Protein AF-A0A1F8SJZ2-F1 (afdb_monomer)

Mean predicted aligned error: 8.21 Å

Nearest PDB structures (foldseek):
  3d6x-assembly1_B  TM=2.482E-01  e=8.859E+00  Campylobacter jejuni subsp. jejuni 81-176

Sequence (205 aa):
MDHKYFALKKLGLFLVIILGIVLLTPHTAQANVRFDNNGQVPYYARIAQGEFYTDSDWVAIVFYRLPECIPADFNLLDFFDFANVWNCAPTTSGFEIWKNGPGIDTAPLQQELFGMGVVPVWFADTQELMTVIEDGVLTIDELGSLPSLKIGTASFYHETLHPWGGSVRNHLVFNAHGSLTDGTVFNIHAEHTETNFNVNINLNP

pLDDT: mean 89.73, std 14.41, range [47.06, 98.75]

Secondary structure (DSSP, 8-state):
--HHHHHHHHHHHHHHHHHHHHHTS-----PPEEE--TT--SBSBS-BTTB--B-SSEEEEEBSB-GGGS-TT--GGG-B-TTTGGGSPBSEEEEEEESS-BTTBSS-SEEEEEE-S-EEEEEEEHHHHHHHTTTS---HHHHHT-TT-EEEEEEEEEEEEE-TTTSSS-EEEEEEEEEETTS-EEEEEEEEETTEEEEEEEEE-

Structure (mmCIF, N/CA/C/O backbone):
data_AF-A0A1F8SJZ2-F1
#
_entry.id   AF-A0A1F8SJZ2-F1
#
loop_
_atom_site.group_PDB
_atom_site.id
_atom_site.type_symbol
_atom_site.label_atom_id
_atom_site.label_alt_id
_atom_site.label_comp_id
_atom_site.label_asym_id
_atom_site.label_entity_id
_atom_site.label_seq_id
_atom_site.pdbx_PDB_ins_code
_atom_site.Cartn_x
_atom_site.Cartn_y
_atom_site.Cartn_z
_atom_site.occupancy
_atom_site.B_iso_or_equiv
_atom_site.auth_seq_id
_atom_site.auth_comp_id
_atom_site.auth_asym_id
_atom_site.auth_atom_id
_atom_site.pdbx_PDB_model_num
ATOM 1 N N . MET A 1 1 ? 56.775 27.816 -54.931 1.00 52.97 1 MET A N 1
ATOM 2 C CA . MET A 1 1 ? 56.293 28.084 -53.556 1.00 52.97 1 MET A CA 1
ATOM 3 C C . MET A 1 1 ? 55.012 27.283 -53.277 1.00 52.97 1 MET A C 1
ATOM 5 O O . MET A 1 1 ? 54.179 27.718 -52.497 1.00 52.97 1 MET A O 1
ATOM 9 N N . ASP A 1 2 ? 54.867 26.074 -53.849 1.00 56.62 2 ASP A N 1
ATOM 10 C CA . ASP A 1 2 ? 53.523 25.543 -54.165 1.00 56.62 2 ASP A CA 1
ATOM 11 C C . ASP A 1 2 ? 53.189 24.176 -53.549 1.00 56.62 2 ASP A C 1
ATOM 13 O O . ASP A 1 2 ? 52.022 23.809 -53.449 1.00 56.62 2 ASP A O 1
ATOM 17 N N . HIS A 1 3 ? 54.175 23.429 -53.042 1.00 51.75 3 HIS A N 1
ATOM 18 C CA . HIS A 1 3 ? 53.911 22.101 -52.470 1.00 51.75 3 HIS A CA 1
ATOM 19 C C . HIS A 1 3 ? 53.337 22.129 -51.043 1.00 51.75 3 HIS A C 1
ATOM 21 O O . HIS A 1 3 ? 52.549 21.254 -50.685 1.00 51.75 3 HIS A O 1
ATOM 27 N N . LYS A 1 4 ? 53.658 23.147 -50.231 1.00 47.06 4 LYS A N 1
ATOM 28 C CA . LYS A 1 4 ? 53.158 23.252 -48.843 1.00 47.06 4 LYS A CA 1
ATOM 29 C C . LYS A 1 4 ? 51.676 23.650 -48.776 1.00 47.06 4 LYS A C 1
ATOM 31 O O . LYS A 1 4 ? 50.947 23.155 -47.923 1.00 47.06 4 LYS A O 1
ATOM 36 N N . TYR A 1 5 ? 51.211 24.475 -49.716 1.00 48.59 5 TYR A N 1
ATOM 37 C CA . TYR A 1 5 ? 49.819 24.943 -49.777 1.00 48.59 5 TYR A CA 1
ATOM 38 C C . TYR A 1 5 ? 48.828 23.835 -50.169 1.00 48.59 5 TYR A C 1
ATOM 40 O O . TYR A 1 5 ? 47.690 23.813 -49.699 1.00 48.59 5 TYR A O 1
ATOM 48 N N . PHE A 1 6 ? 49.265 22.881 -50.997 1.00 50.88 6 PHE A N 1
ATOM 49 C CA . PHE A 1 6 ? 48.431 21.761 -51.435 1.00 50.88 6 PHE A CA 1
ATOM 50 C C . PHE A 1 6 ? 48.220 20.716 -50.325 1.00 50.88 6 PHE A C 1
ATOM 52 O O . PHE A 1 6 ? 47.117 20.191 -50.167 1.00 50.88 6 PHE A O 1
ATOM 59 N N . ALA A 1 7 ? 49.249 20.466 -49.507 1.00 54.16 7 ALA A N 1
ATOM 60 C CA . ALA A 1 7 ? 49.171 19.566 -48.355 1.00 54.16 7 ALA A CA 1
ATOM 61 C C . ALA A 1 7 ? 48.256 20.108 -47.239 1.00 54.16 7 ALA A C 1
ATOM 63 O O . ALA A 1 7 ? 47.434 19.355 -46.719 1.00 54.16 7 ALA A O 1
ATOM 64 N N . LEU A 1 8 ? 48.318 21.413 -46.928 1.00 52.81 8 LEU A N 1
ATOM 65 C CA . LEU A 1 8 ? 47.429 22.029 -45.930 1.00 52.81 8 LEU A CA 1
ATOM 66 C C . LEU A 1 8 ? 45.948 22.002 -46.347 1.00 52.81 8 LEU A C 1
ATOM 68 O O . LEU A 1 8 ? 45.087 21.759 -45.505 1.00 52.81 8 LEU A O 1
ATOM 72 N N . LYS A 1 9 ? 45.635 22.189 -47.639 1.00 52.50 9 LYS A N 1
ATOM 73 C CA . LYS A 1 9 ? 44.252 22.088 -48.142 1.00 52.50 9 LYS A CA 1
ATOM 74 C C . LYS A 1 9 ? 43.691 20.668 -48.049 1.00 52.50 9 LYS A C 1
ATOM 76 O O . LYS A 1 9 ? 42.531 20.503 -47.684 1.00 52.50 9 LYS A O 1
ATOM 81 N N . LYS A 1 10 ? 44.505 19.646 -48.341 1.00 52.16 10 LYS A N 1
ATOM 82 C CA . LYS A 1 10 ? 44.094 18.239 -48.200 1.00 52.16 10 LYS A CA 1
ATOM 83 C C . LYS A 1 10 ? 43.904 17.839 -46.738 1.00 52.16 10 LYS A C 1
ATOM 85 O O . LYS A 1 10 ? 42.934 17.154 -46.443 1.00 52.16 10 LYS A O 1
ATOM 90 N N . LEU A 1 11 ? 44.766 18.312 -45.835 1.00 55.81 11 LEU A N 1
ATOM 91 C CA . LEU A 1 11 ? 44.637 18.071 -44.395 1.00 55.81 11 LEU A CA 1
ATOM 92 C C . LEU A 1 11 ? 43.381 18.745 -43.815 1.00 55.81 11 LEU A C 1
ATOM 94 O O . LEU A 1 11 ? 42.651 18.117 -43.056 1.00 55.81 11 LEU A O 1
ATOM 98 N N . GLY A 1 12 ? 43.092 19.987 -44.223 1.00 58.66 12 GLY A N 1
ATOM 99 C CA . GLY A 1 12 ? 41.890 20.716 -43.806 1.00 58.66 12 GLY A CA 1
ATOM 100 C C . GLY A 1 12 ? 40.594 20.073 -44.303 1.00 58.66 12 GLY A C 1
ATOM 101 O O . GLY A 1 12 ? 39.650 19.931 -43.533 1.00 58.66 12 GLY A O 1
ATOM 102 N N . LEU A 1 13 ? 40.561 19.608 -45.557 1.00 59.66 13 LEU A N 1
ATOM 103 C CA . LEU A 1 13 ? 39.402 18.894 -46.102 1.00 59.66 13 LEU A CA 1
ATOM 104 C C . LEU A 1 13 ? 39.181 17.546 -45.394 1.00 59.66 13 LEU A C 1
ATOM 106 O O . LEU A 1 13 ? 38.046 17.191 -45.095 1.00 59.66 13 LEU A O 1
ATOM 110 N N . PHE A 1 14 ? 40.258 16.822 -45.072 1.00 59.97 14 PHE A N 1
ATOM 111 C CA . PHE A 1 14 ? 40.180 15.553 -44.343 1.00 59.97 14 PHE A CA 1
ATOM 112 C C . PHE A 1 14 ? 39.683 15.748 -42.901 1.00 59.97 14 PHE A C 1
ATOM 114 O O . PHE A 1 14 ? 38.850 14.980 -42.428 1.00 59.97 14 PHE A O 1
ATOM 121 N N . LEU A 1 15 ? 40.122 16.818 -42.229 1.00 59.47 15 LEU A N 1
ATOM 122 C CA . LEU A 1 15 ? 39.645 17.200 -40.896 1.00 59.47 15 LEU A CA 1
ATOM 123 C C . LEU A 1 15 ? 38.160 17.582 -40.891 1.00 59.47 15 LEU A C 1
ATOM 125 O O . LEU A 1 15 ? 37.439 17.156 -39.997 1.00 59.47 15 LEU A O 1
ATOM 129 N N . VAL A 1 16 ? 37.684 18.321 -41.898 1.00 63.91 16 VAL A N 1
ATOM 130 C CA . VAL A 1 16 ? 36.258 18.675 -42.031 1.00 63.91 16 VAL A CA 1
ATOM 131 C C . VAL A 1 16 ? 35.395 17.440 -42.304 1.00 63.91 16 VAL A C 1
ATOM 133 O O . VAL A 1 16 ? 34.306 17.328 -41.747 1.00 63.91 16 VAL A O 1
ATOM 136 N N . ILE A 1 17 ? 35.884 16.481 -43.098 1.00 60.44 17 ILE A N 1
ATOM 137 C CA . ILE A 1 17 ? 35.174 15.219 -43.361 1.00 60.44 17 ILE A CA 1
ATOM 138 C C . ILE A 1 17 ? 35.097 14.357 -42.092 1.00 60.44 17 ILE A C 1
ATOM 140 O O . ILE A 1 17 ? 34.025 13.851 -41.773 1.00 60.44 17 ILE A O 1
ATOM 144 N N . ILE A 1 18 ? 36.187 14.229 -41.325 1.00 60.12 18 ILE A N 1
ATOM 145 C CA . ILE A 1 18 ? 36.178 13.483 -40.053 1.00 60.12 18 ILE A CA 1
ATOM 146 C C . ILE A 1 18 ? 35.265 14.162 -39.024 1.00 60.12 18 ILE A C 1
ATOM 148 O O . ILE A 1 18 ? 34.475 13.480 -38.374 1.00 60.12 18 ILE A O 1
ATOM 152 N N . LEU A 1 19 ? 35.311 15.493 -38.908 1.00 58.31 19 LEU A N 1
ATOM 153 C CA . LEU A 1 19 ? 34.430 16.237 -38.005 1.00 58.31 19 LEU A CA 1
ATOM 154 C C . LEU A 1 19 ? 32.951 16.077 -38.403 1.00 58.31 19 LEU A C 1
ATOM 156 O O . LEU A 1 19 ? 32.096 15.916 -37.537 1.00 58.31 19 LEU A O 1
ATOM 160 N N . GLY A 1 20 ? 32.661 16.041 -39.709 1.00 58.72 20 GLY A N 1
ATOM 161 C CA . GLY A 1 20 ? 31.328 15.756 -40.240 1.00 58.72 20 GLY A CA 1
ATOM 162 C C . GLY A 1 20 ? 30.836 14.341 -39.919 1.00 58.72 20 GLY A C 1
ATOM 163 O O . GLY A 1 20 ? 29.677 14.174 -39.560 1.00 58.72 20 GLY A O 1
ATOM 164 N N . ILE A 1 21 ? 31.708 13.328 -39.975 1.00 57.69 21 ILE A N 1
ATOM 165 C CA . ILE A 1 21 ? 31.354 11.934 -39.649 1.00 57.69 21 ILE A CA 1
ATOM 166 C C . ILE A 1 21 ? 31.097 11.755 -38.144 1.00 57.69 21 ILE A C 1
ATOM 168 O O . ILE A 1 21 ? 30.168 11.045 -37.770 1.00 57.69 21 ILE A O 1
ATOM 172 N N . VAL A 1 22 ? 31.856 12.431 -37.273 1.00 57.44 22 VAL A N 1
ATOM 173 C CA . VAL A 1 22 ? 31.641 12.372 -35.813 1.00 57.44 22 VAL A CA 1
ATOM 174 C C . VAL A 1 22 ? 30.316 13.041 -35.415 1.00 57.44 22 VAL A C 1
ATOM 176 O O . VAL A 1 22 ? 29.591 12.508 -34.575 1.00 57.44 22 VAL A O 1
ATOM 179 N N . LEU A 1 23 ? 29.941 14.143 -36.075 1.00 56.66 23 LEU A N 1
ATOM 180 C CA . LEU A 1 23 ? 28.676 14.858 -35.841 1.00 56.66 23 LEU A CA 1
ATOM 181 C C . LEU A 1 23 ? 27.436 14.172 -36.446 1.00 56.66 23 LEU A C 1
ATOM 183 O O . LEU A 1 23 ? 26.317 14.526 -36.085 1.00 56.66 23 LEU A O 1
ATOM 187 N N . LEU A 1 24 ? 27.616 13.203 -37.349 1.00 55.47 24 LEU A N 1
ATOM 188 C CA . LEU A 1 24 ? 26.533 12.435 -37.979 1.00 55.47 24 LEU A CA 1
ATOM 189 C C . LEU A 1 24 ? 26.290 11.075 -37.317 1.00 55.47 24 LEU A C 1
ATOM 191 O O . LEU A 1 24 ? 25.443 10.315 -37.788 1.00 55.47 24 LEU A O 1
ATOM 195 N N . THR A 1 25 ? 27.004 10.749 -36.236 1.00 59.31 25 THR A N 1
ATOM 196 C CA . THR A 1 25 ? 26.649 9.574 -35.438 1.00 59.31 25 THR A CA 1
ATOM 197 C C . THR A 1 25 ? 25.281 9.833 -34.805 1.00 59.31 25 THR A C 1
ATOM 199 O O . THR A 1 25 ? 25.149 10.789 -34.033 1.00 59.31 25 THR A O 1
ATOM 202 N N . PRO A 1 26 ? 24.236 9.046 -35.134 1.00 59.34 26 PRO A N 1
ATOM 203 C CA . PRO A 1 26 ? 22.959 9.188 -34.465 1.00 59.34 26 PRO A CA 1
ATOM 204 C C . PRO A 1 26 ? 23.219 8.933 -32.987 1.00 59.34 26 PRO A C 1
ATOM 206 O O . PRO A 1 26 ? 23.517 7.813 -32.575 1.00 59.34 26 PRO A O 1
ATOM 209 N N . HIS A 1 27 ? 23.154 9.994 -32.188 1.00 56.88 27 HIS A N 1
ATOM 210 C CA . HIS A 1 27 ? 23.006 9.843 -30.759 1.00 56.88 27 HIS A CA 1
ATOM 211 C C . HIS A 1 27 ? 21.618 9.243 -30.594 1.00 56.88 27 HIS A C 1
ATOM 213 O O . HIS A 1 27 ? 20.615 9.954 -30.633 1.00 56.88 27 HIS A O 1
ATOM 219 N N . THR A 1 28 ? 21.539 7.918 -30.499 1.00 57.47 28 THR A N 1
ATOM 220 C CA . THR A 1 28 ? 20.356 7.282 -29.942 1.00 57.47 28 THR A CA 1
ATOM 221 C C . THR A 1 28 ? 20.279 7.792 -28.516 1.00 57.47 28 THR A C 1
ATOM 223 O O . THR A 1 28 ? 20.971 7.285 -27.634 1.00 57.47 28 THR A O 1
ATOM 226 N N . ALA A 1 29 ? 19.502 8.852 -28.299 1.00 56.22 29 ALA A N 1
ATOM 227 C CA . ALA A 1 29 ? 19.011 9.152 -26.973 1.00 56.22 29 ALA A CA 1
ATOM 228 C C . ALA A 1 29 ? 18.331 7.861 -26.513 1.00 56.22 29 ALA A C 1
ATOM 230 O O . ALA A 1 29 ? 17.323 7.459 -27.097 1.00 56.22 29 ALA A O 1
ATOM 231 N N . GLN A 1 30 ? 18.938 7.147 -25.561 1.00 61.69 30 GLN A N 1
ATOM 232 C CA . GLN A 1 30 ? 18.244 6.054 -24.900 1.00 61.69 30 GLN A CA 1
ATOM 233 C C . GLN A 1 30 ? 17.098 6.706 -24.134 1.00 61.69 30 GLN A C 1
ATOM 235 O O . GLN A 1 30 ? 17.299 7.295 -23.075 1.00 61.69 30 GLN A O 1
ATOM 240 N N . ALA A 1 31 ? 15.915 6.704 -24.739 1.00 78.50 31 ALA A N 1
ATOM 241 C CA . ALA A 1 31 ? 14.698 7.039 -24.036 1.00 78.50 31 ALA A CA 1
ATOM 242 C C . ALA A 1 31 ? 14.381 5.872 -23.100 1.00 78.50 31 ALA A C 1
ATOM 244 O O . ALA A 1 31 ? 14.457 4.714 -23.513 1.00 78.50 31 ALA A O 1
ATOM 245 N N . ASN A 1 32 ? 14.041 6.184 -21.852 1.00 91.62 32 ASN A N 1
ATOM 246 C CA . ASN A 1 32 ? 13.538 5.185 -20.919 1.00 91.62 32 ASN A CA 1
ATOM 247 C C . ASN A 1 32 ? 12.302 4.491 -21.513 1.00 91.62 32 ASN A C 1
ATOM 249 O O . ASN A 1 32 ? 11.505 5.105 -22.229 1.00 91.62 32 ASN A O 1
ATOM 253 N N . VAL A 1 33 ? 12.139 3.213 -21.195 1.00 93.75 33 VAL A N 1
ATOM 254 C CA . VAL A 1 33 ? 11.030 2.387 -21.667 1.00 93.75 33 VAL A CA 1
ATOM 255 C C . VAL A 1 33 ? 9.863 2.530 -20.701 1.00 93.75 33 VAL A C 1
ATOM 257 O O . VAL A 1 33 ? 9.990 2.206 -19.526 1.00 93.75 33 VAL A O 1
ATOM 260 N N . ARG A 1 34 ? 8.709 2.983 -21.190 1.00 95.56 34 ARG A N 1
ATOM 261 C CA . ARG A 1 34 ? 7.458 2.911 -20.429 1.00 95.56 34 ARG A CA 1
ATOM 262 C C . ARG A 1 34 ? 6.814 1.541 -20.627 1.00 95.56 34 ARG A C 1
ATOM 264 O O . ARG A 1 34 ? 6.681 1.091 -21.763 1.00 95.56 34 ARG A O 1
ATOM 271 N N . PHE A 1 35 ? 6.392 0.918 -19.536 1.00 95.31 35 PHE A N 1
ATOM 272 C CA . PHE A 1 35 ? 5.675 -0.350 -19.528 1.00 95.31 35 PHE A CA 1
ATOM 273 C C . PHE A 1 35 ? 4.356 -0.190 -18.767 1.00 95.31 35 PHE A C 1
ATOM 275 O O . PHE A 1 35 ? 4.349 0.011 -17.555 1.00 95.31 35 PHE A O 1
ATOM 282 N N . ASP A 1 36 ? 3.232 -0.240 -19.478 1.00 95.44 36 ASP A N 1
ATOM 283 C CA . ASP A 1 36 ? 1.903 -0.161 -18.870 1.00 95.44 36 ASP A CA 1
ATOM 284 C C . ASP A 1 36 ? 1.507 -1.544 -18.323 1.00 95.44 36 ASP A C 1
ATOM 286 O O . ASP A 1 36 ? 0.961 -2.388 -19.036 1.00 95.44 36 ASP A O 1
ATOM 290 N N . ASN A 1 37 ? 1.820 -1.788 -17.047 1.00 90.00 37 ASN A N 1
ATOM 291 C CA . ASN A 1 37 ? 1.516 -3.041 -16.349 1.00 90.00 37 ASN A CA 1
ATOM 292 C C . ASN A 1 37 ? 0.062 -3.110 -15.834 1.00 90.00 37 ASN A C 1
ATOM 294 O O . ASN A 1 37 ? -0.340 -4.137 -15.295 1.00 90.00 37 ASN A O 1
ATOM 298 N N . ASN A 1 38 ? -0.734 -2.042 -15.989 1.00 92.75 38 ASN A N 1
ATOM 299 C CA . ASN A 1 38 ? -2.112 -1.933 -15.488 1.00 92.75 38 ASN A CA 1
ATOM 300 C C . ASN A 1 38 ? -2.238 -2.241 -13.983 1.00 92.75 38 ASN A C 1
ATOM 302 O O . ASN A 1 38 ? -3.204 -2.872 -13.560 1.00 92.75 38 ASN A O 1
ATOM 306 N N . GLY A 1 39 ? -1.252 -1.830 -13.180 1.00 90.44 39 GLY A N 1
ATOM 307 C CA . GLY A 1 39 ? -1.246 -2.052 -11.729 1.00 90.44 39 GLY A CA 1
ATOM 308 C C . GLY A 1 39 ? -0.932 -3.492 -11.317 1.00 90.44 39 GLY A C 1
ATOM 309 O O . GLY A 1 39 ? -1.131 -3.868 -10.164 1.00 90.44 39 GLY A O 1
ATOM 310 N N . GLN A 1 40 ? -0.444 -4.321 -12.244 1.00 93.94 40 GLN A N 1
ATOM 311 C CA . GLN A 1 40 ? -0.002 -5.674 -11.931 1.00 93.94 40 GLN A CA 1
ATOM 312 C C . GLN A 1 40 ? 1.329 -5.639 -11.188 1.00 93.94 40 GLN A C 1
ATOM 314 O O . GLN A 1 40 ? 2.392 -5.536 -11.796 1.00 93.94 40 GLN A O 1
ATOM 319 N N . VAL A 1 41 ? 1.243 -5.757 -9.866 1.00 95.06 41 VAL A N 1
ATOM 320 C CA . VAL A 1 41 ? 2.392 -5.796 -8.964 1.00 95.06 41 VAL A CA 1
ATOM 321 C C . VAL A 1 41 ? 2.513 -7.157 -8.272 1.00 95.06 41 VAL A C 1
ATOM 323 O O . VAL A 1 41 ? 1.497 -7.818 -8.030 1.00 95.06 41 VAL A O 1
ATOM 326 N N . PRO A 1 42 ? 3.743 -7.595 -7.949 1.00 95.50 42 PRO A N 1
ATOM 327 C CA . PRO A 1 42 ? 3.998 -8.909 -7.369 1.00 95.50 42 PRO A CA 1
ATOM 328 C C . PRO A 1 42 ? 3.729 -8.986 -5.851 1.00 95.50 42 PRO A C 1
ATOM 330 O O . PRO A 1 42 ? 4.379 -9.764 -5.167 1.00 95.50 42 PRO A O 1
ATOM 333 N N . TYR A 1 43 ? 2.843 -8.158 -5.297 1.00 96.50 43 TYR A N 1
ATOM 334 C CA . TYR A 1 43 ? 2.601 -8.044 -3.853 1.00 96.50 43 TYR A CA 1
ATOM 335 C C . TYR A 1 43 ? 1.146 -7.658 -3.562 1.00 96.50 43 TYR A C 1
ATOM 337 O O . TYR A 1 43 ? 0.466 -7.069 -4.405 1.00 96.50 43 TYR A O 1
ATOM 345 N N . TYR A 1 44 ? 0.649 -8.009 -2.372 1.00 98.06 44 TYR A N 1
ATOM 346 C CA . TYR A 1 44 ? -0.761 -7.814 -2.004 1.00 98.06 44 TYR A CA 1
ATOM 347 C C . TYR A 1 44 ? -1.032 -6.477 -1.310 1.00 98.06 44 TYR A C 1
ATOM 349 O O . TYR A 1 44 ? -2.073 -5.864 -1.552 1.00 98.06 44 TYR A O 1
ATOM 357 N N . ALA A 1 45 ? -0.106 -6.013 -0.468 1.00 98.31 45 ALA A N 1
ATOM 358 C CA . ALA A 1 45 ? -0.282 -4.828 0.363 1.00 98.31 45 ALA A CA 1
ATOM 359 C C . ALA A 1 45 ? 1.038 -4.071 0.578 1.00 98.31 45 ALA A C 1
ATOM 361 O O . ALA A 1 45 ? 2.121 -4.626 0.402 1.00 98.31 45 ALA A O 1
ATOM 362 N N . ARG A 1 46 ? 0.946 -2.793 0.954 1.00 97.50 46 ARG A N 1
ATOM 363 C CA . ARG A 1 46 ? 2.081 -1.920 1.277 1.00 97.50 46 ARG A CA 1
ATOM 364 C C . ARG A 1 46 ? 2.473 -2.084 2.743 1.00 97.50 46 ARG A C 1
ATOM 366 O O . ARG A 1 46 ? 2.214 -1.217 3.572 1.00 97.50 46 ARG A O 1
ATOM 373 N N . ILE A 1 47 ? 3.065 -3.228 3.041 1.00 97.31 47 ILE A N 1
ATOM 374 C CA . ILE A 1 47 ? 3.662 -3.563 4.331 1.00 97.31 47 ILE A CA 1
ATOM 375 C C . ILE A 1 47 ? 4.759 -4.595 4.068 1.00 97.31 47 ILE A C 1
ATOM 377 O O . ILE A 1 47 ? 4.573 -5.488 3.246 1.00 97.31 47 ILE A O 1
ATOM 381 N N . ALA A 1 48 ? 5.908 -4.443 4.714 1.00 95.75 48 ALA A N 1
ATOM 382 C CA . ALA A 1 48 ? 7.011 -5.392 4.622 1.00 95.75 48 ALA A CA 1
ATOM 383 C C . ALA A 1 48 ? 7.808 -5.380 5.927 1.00 95.75 48 ALA A C 1
ATOM 385 O O . ALA A 1 48 ? 7.672 -4.461 6.742 1.00 95.75 48 ALA A O 1
ATOM 386 N N . GLN A 1 49 ? 8.668 -6.376 6.132 1.00 94.19 49 GLN A N 1
ATOM 387 C CA . GLN A 1 49 ? 9.549 -6.396 7.295 1.00 94.19 49 GLN A CA 1
ATOM 388 C C . GLN A 1 49 ? 10.409 -5.120 7.366 1.00 94.19 49 GLN A C 1
ATOM 390 O O . GLN A 1 49 ? 11.263 -4.878 6.517 1.00 94.19 49 GLN A O 1
ATOM 395 N N . GLY A 1 50 ? 10.192 -4.310 8.406 1.00 90.06 50 GLY A N 1
ATOM 396 C CA . GLY A 1 50 ? 10.915 -3.050 8.614 1.00 90.06 50 GLY A CA 1
ATOM 397 C C . GLY A 1 50 ? 10.403 -1.862 7.790 1.00 90.06 50 GLY A C 1
ATOM 398 O O . GLY A 1 50 ? 10.961 -0.773 7.914 1.00 90.06 50 GLY A O 1
ATOM 399 N N . GLU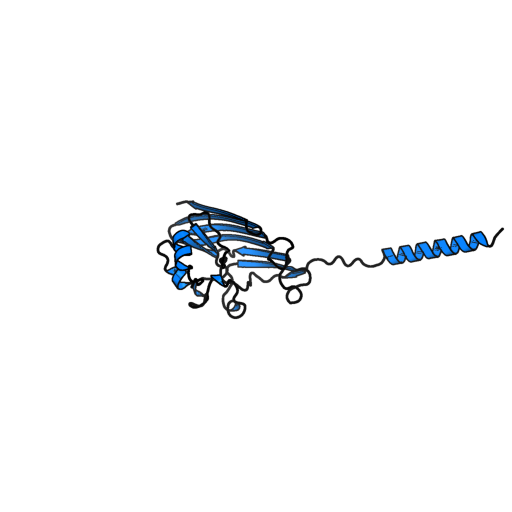 A 1 51 ? 9.338 -2.031 7.002 1.00 92.31 51 GLU A N 1
ATOM 400 C CA . GLU A 1 51 ? 8.689 -0.961 6.238 1.00 92.31 51 GLU A CA 1
ATOM 401 C C . GLU A 1 51 ? 7.228 -0.810 6.677 1.00 92.31 51 GLU A C 1
ATOM 403 O O . GLU A 1 51 ? 6.306 -1.392 6.098 1.00 92.31 51 GLU A O 1
ATOM 408 N N . PHE A 1 52 ? 7.025 -0.002 7.719 1.00 94.94 52 PHE A N 1
ATOM 409 C CA . PHE A 1 52 ? 5.708 0.297 8.278 1.00 94.94 52 PHE A CA 1
ATOM 410 C C . PHE A 1 52 ? 5.393 1.780 8.117 1.00 94.94 52 PHE A C 1
ATOM 412 O O . PHE A 1 52 ? 6.154 2.644 8.554 1.00 94.94 52 PHE A O 1
ATOM 419 N N . TYR A 1 53 ? 4.243 2.081 7.522 1.00 96.50 53 TYR A N 1
ATOM 420 C CA . TYR A 1 53 ? 3.802 3.453 7.304 1.00 96.50 53 TYR A CA 1
ATOM 421 C C . TYR A 1 53 ? 2.947 3.910 8.485 1.00 96.50 53 TYR A C 1
ATOM 423 O O . TYR A 1 53 ? 1.724 3.772 8.463 1.00 96.50 53 TYR A O 1
ATOM 431 N N . THR A 1 54 ? 3.615 4.408 9.528 1.00 96.31 54 THR A N 1
ATOM 432 C CA . THR A 1 54 ? 3.004 4.765 10.818 1.00 96.31 54 THR A CA 1
ATOM 433 C C . THR A 1 54 ? 3.192 6.231 11.194 1.00 96.31 54 THR A C 1
ATOM 435 O O . THR A 1 54 ? 4.269 6.789 10.987 1.00 96.31 54 THR A O 1
ATOM 438 N N . ASP A 1 55 ? 2.163 6.836 11.792 1.00 95.50 55 ASP A N 1
ATOM 439 C CA . ASP A 1 55 ? 2.225 8.153 12.443 1.00 95.50 55 ASP A CA 1
ATOM 440 C C . ASP A 1 55 ? 2.517 8.073 13.958 1.00 95.50 55 ASP A C 1
ATOM 442 O O . ASP A 1 55 ? 2.408 9.071 14.669 1.00 95.50 55 ASP A O 1
ATOM 446 N N . SER A 1 56 ? 2.975 6.910 14.435 1.00 93.44 56 SER A N 1
ATOM 447 C CA . SER A 1 56 ? 3.181 6.470 15.831 1.00 93.44 56 SER A CA 1
ATOM 448 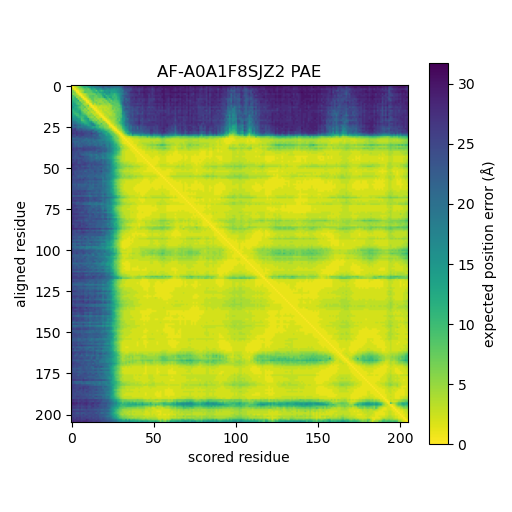C C . SER A 1 56 ? 1.972 5.796 16.473 1.00 93.44 56 SER A C 1
ATOM 450 O O . SER A 1 56 ? 2.168 4.859 17.245 1.00 93.44 56 SER A O 1
ATOM 452 N N . ASP A 1 57 ? 0.753 6.228 16.152 1.00 96.19 57 ASP A N 1
ATOM 453 C CA . ASP A 1 57 ? -0.465 5.650 16.726 1.00 96.19 57 ASP A CA 1
ATOM 454 C C . ASP A 1 57 ? -1.014 4.565 15.797 1.00 96.19 57 ASP A C 1
ATOM 456 O O . ASP A 1 57 ? -1.226 3.427 16.213 1.00 96.19 57 ASP A O 1
ATOM 460 N N . TRP A 1 58 ? -1.134 4.860 14.503 1.00 98.25 58 TRP A N 1
ATOM 461 C CA . TRP A 1 58 ? -1.715 3.964 13.506 1.00 98.25 58 TRP A CA 1
ATOM 462 C C . TRP A 1 58 ? -0.700 3.548 12.449 1.00 98.25 58 TRP A C 1
ATOM 464 O O . TRP A 1 58 ? 0.065 4.367 11.951 1.00 98.25 58 TRP A O 1
ATOM 474 N N . VAL A 1 59 ? -0.752 2.286 12.027 1.00 98.31 59 VAL A N 1
ATOM 475 C CA . VAL A 1 59 ? -0.090 1.797 10.811 1.00 98.31 59 VAL A CA 1
ATOM 476 C C . VAL A 1 59 ? -1.125 1.752 9.694 1.00 98.31 59 VAL A C 1
ATOM 478 O O . VAL A 1 59 ? -2.127 1.048 9.815 1.00 98.31 59 VAL A O 1
ATOM 481 N N . ALA A 1 60 ? -0.885 2.477 8.601 1.00 98.44 60 ALA A N 1
ATOM 482 C CA . ALA A 1 60 ? -1.712 2.411 7.401 1.00 98.44 60 ALA A CA 1
ATOM 483 C C . ALA A 1 60 ? -1.227 1.293 6.467 1.00 98.44 60 ALA A C 1
ATOM 485 O O . ALA A 1 60 ? -0.065 1.266 6.064 1.00 98.44 60 ALA A O 1
ATOM 486 N N . ILE A 1 61 ? -2.139 0.404 6.077 1.00 98.69 61 ILE A N 1
ATOM 487 C CA . ILE A 1 61 ? -1.870 -0.742 5.205 1.00 98.69 61 ILE A CA 1
ATOM 488 C C . ILE A 1 61 ? -2.743 -0.600 3.963 1.00 98.69 61 ILE A C 1
ATOM 490 O O . ILE A 1 61 ? -3.959 -0.796 4.005 1.00 98.69 61 ILE A O 1
ATOM 494 N N . VAL A 1 62 ? -2.121 -0.223 2.847 1.00 98.69 62 VAL A N 1
ATOM 495 C CA . VAL A 1 62 ? -2.803 -0.089 1.554 1.00 98.69 62 VAL A CA 1
ATOM 496 C C . VAL A 1 62 ? -2.771 -1.421 0.824 1.00 98.69 62 VAL A C 1
ATOM 498 O O . VAL A 1 62 ? -1.707 -2.016 0.679 1.00 98.69 62 VAL A O 1
ATOM 501 N N . PHE A 1 63 ? -3.912 -1.866 0.312 1.00 98.62 63 PHE A N 1
ATOM 502 C CA . PHE A 1 63 ? -4.032 -3.132 -0.399 1.00 98.62 63 PHE A CA 1
ATOM 503 C C . PHE A 1 63 ? -4.123 -2.925 -1.913 1.00 98.62 63 PHE A C 1
ATOM 505 O O . PHE A 1 63 ? -5.069 -2.316 -2.418 1.00 98.62 63 PHE A O 1
ATOM 512 N N . TYR A 1 64 ? -3.176 -3.503 -2.651 1.00 98.12 64 TYR A N 1
ATOM 513 C CA . TYR A 1 64 ? -3.164 -3.537 -4.121 1.00 98.12 64 TYR A CA 1
ATOM 514 C C . TYR A 1 64 ? -4.079 -4.616 -4.693 1.00 98.12 64 TYR A C 1
ATOM 516 O O . TYR A 1 64 ? -4.361 -4.622 -5.890 1.00 98.12 64 TYR A O 1
ATOM 524 N N . ARG A 1 65 ? -4.530 -5.542 -3.845 1.00 97.44 65 ARG A N 1
ATOM 525 C CA . ARG A 1 65 ? -5.462 -6.637 -4.135 1.00 97.44 65 ARG A CA 1
ATOM 526 C C . ARG A 1 65 ? -6.438 -6.768 -2.983 1.00 97.44 65 ARG A C 1
ATOM 528 O O . ARG A 1 65 ? -6.088 -6.451 -1.856 1.00 97.44 65 ARG A O 1
ATOM 535 N N . LEU A 1 66 ? -7.652 -7.238 -3.249 1.00 96.88 66 LEU A N 1
ATOM 536 C CA . LEU A 1 66 ? -8.637 -7.404 -2.181 1.00 96.88 66 LEU A CA 1
ATOM 537 C C . LEU A 1 66 ? -8.103 -8.360 -1.090 1.00 96.88 66 LEU A C 1
ATOM 539 O O . LEU A 1 66 ? -7.589 -9.422 -1.449 1.00 96.88 66 LEU A O 1
ATOM 543 N N . PRO A 1 67 ? -8.251 -8.019 0.208 1.00 97.56 67 PRO A N 1
ATOM 544 C CA . PRO A 1 67 ? -7.831 -8.865 1.328 1.00 97.56 67 PRO A CA 1
ATOM 545 C C . PRO A 1 67 ? -8.310 -10.320 1.232 1.00 97.56 67 PRO A C 1
ATOM 547 O O . PRO A 1 67 ? -7.552 -11.242 1.497 1.00 97.56 67 PRO A O 1
ATOM 550 N N . GLU A 1 68 ? -9.540 -10.533 0.762 1.00 96.00 68 GLU A N 1
ATOM 551 C CA . GLU A 1 68 ? -10.158 -11.856 0.572 1.00 96.00 68 GLU A CA 1
ATOM 552 C C . GLU A 1 68 ? -9.482 -12.746 -0.486 1.00 96.00 68 GLU A C 1
ATOM 554 O O . GLU A 1 68 ? -9.784 -13.933 -0.574 1.00 96.00 68 GLU A O 1
ATOM 559 N N . CYS A 1 69 ? -8.588 -12.184 -1.304 1.00 94.56 69 CYS A N 1
ATOM 560 C CA . CYS A 1 69 ? -7.836 -12.924 -2.315 1.00 94.56 69 CYS A CA 1
ATOM 561 C C . CYS A 1 69 ? -6.440 -13.347 -1.829 1.00 94.56 69 CYS A C 1
ATOM 563 O O . CYS A 1 69 ? -5.738 -14.084 -2.521 1.00 94.56 69 CYS A O 1
ATOM 565 N N . ILE A 1 70 ? -6.020 -12.879 -0.652 1.00 96.75 70 ILE A N 1
ATOM 566 C CA . ILE A 1 70 ? -4.711 -13.197 -0.084 1.00 96.75 70 ILE A CA 1
ATOM 567 C C . ILE A 1 70 ? -4.764 -14.621 0.490 1.00 96.75 70 ILE A C 1
ATOM 569 O O . ILE A 1 70 ? -5.688 -14.926 1.248 1.00 96.75 70 ILE A O 1
ATOM 573 N N . PRO A 1 71 ? -3.810 -15.508 0.151 1.00 96.88 71 PRO A N 1
ATOM 574 C CA . PRO A 1 71 ? -3.729 -16.822 0.778 1.00 96.88 71 PRO A CA 1
ATOM 575 C C . PRO A 1 71 ? -3.603 -16.696 2.301 1.00 96.88 71 PRO A C 1
ATOM 577 O O . PRO A 1 71 ? -2.824 -15.883 2.793 1.00 96.88 71 PRO A O 1
ATOM 580 N N . ALA A 1 72 ? -4.354 -17.510 3.044 1.00 96.69 72 ALA A N 1
ATOM 581 C CA . ALA A 1 72 ? -4.412 -17.419 4.506 1.00 96.69 72 ALA A CA 1
ATOM 582 C C . ALA A 1 72 ? -3.048 -17.648 5.184 1.00 96.69 72 ALA A C 1
ATOM 584 O O . ALA A 1 72 ? -2.793 -17.115 6.257 1.00 96.69 72 ALA A O 1
ATOM 585 N N . ASP A 1 73 ? -2.168 -18.424 4.552 1.00 96.56 73 ASP A N 1
ATOM 586 C CA . ASP A 1 73 ? -0.824 -18.752 5.025 1.00 96.56 73 ASP A CA 1
ATOM 587 C C . ASP A 1 73 ? 0.276 -17.841 4.454 1.00 96.56 73 ASP A C 1
ATOM 589 O O . ASP A 1 73 ? 1.451 -18.031 4.768 1.00 96.56 73 ASP A O 1
ATOM 593 N N . PHE A 1 74 ? -0.072 -16.853 3.624 1.00 97.88 74 PHE A N 1
ATOM 594 C CA . PHE A 1 74 ? 0.911 -15.915 3.094 1.00 97.88 74 PHE A CA 1
A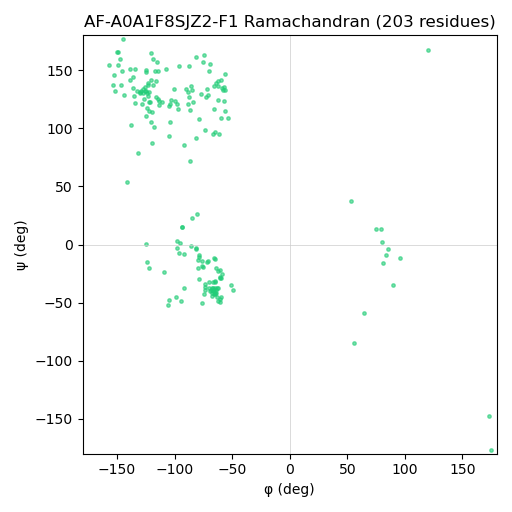TOM 595 C C . PHE A 1 74 ? 1.375 -14.940 4.183 1.00 97.88 74 PHE A C 1
ATOM 597 O O . PHE A 1 74 ? 0.562 -14.252 4.803 1.00 97.88 74 PHE A O 1
ATOM 604 N N . ASN A 1 75 ? 2.692 -14.836 4.369 1.00 98.38 75 ASN A N 1
ATOM 605 C CA . ASN A 1 75 ? 3.288 -13.836 5.244 1.00 98.38 75 ASN A CA 1
ATOM 606 C C . ASN A 1 75 ? 3.333 -12.473 4.538 1.00 98.38 75 ASN A C 1
ATOM 608 O O . ASN A 1 75 ? 4.160 -12.249 3.654 1.00 98.38 75 ASN A O 1
ATOM 612 N N . LEU A 1 76 ? 2.493 -11.529 4.961 1.00 98.38 76 LEU A N 1
ATOM 613 C CA . LEU A 1 76 ? 2.461 -10.171 4.414 1.00 98.38 76 LEU A CA 1
ATOM 614 C C . LEU A 1 76 ? 3.808 -9.444 4.554 1.00 98.38 76 LEU A C 1
ATOM 616 O O . LEU A 1 76 ? 4.101 -8.573 3.738 1.00 98.38 76 LEU A O 1
ATOM 620 N N . LEU A 1 77 ? 4.645 -9.809 5.533 1.00 98.38 77 LEU A N 1
ATOM 621 C CA . LEU A 1 77 ? 5.953 -9.182 5.747 1.00 98.38 77 LEU A CA 1
ATOM 622 C C . LEU A 1 77 ? 7.021 -9.602 4.729 1.00 98.38 77 LEU A C 1
ATOM 624 O O . LEU A 1 77 ? 7.985 -8.854 4.547 1.00 98.38 77 LEU A O 1
ATOM 628 N N . ASP A 1 78 ? 6.829 -10.726 4.028 1.00 97.31 78 ASP A N 1
ATOM 629 C CA . ASP A 1 78 ? 7.711 -11.162 2.932 1.00 97.31 78 ASP A CA 1
ATOM 630 C C . ASP A 1 78 ? 7.549 -10.278 1.685 1.00 97.31 78 ASP A C 1
ATOM 632 O O . ASP A 1 78 ? 8.398 -10.294 0.788 1.00 97.31 78 ASP A O 1
ATOM 636 N N . PHE A 1 79 ? 6.477 -9.477 1.655 1.00 95.88 79 PHE A N 1
ATOM 637 C CA . PHE A 1 79 ? 6.097 -8.512 0.630 1.00 95.88 79 PHE A CA 1
ATOM 638 C C . PHE A 1 79 ? 5.774 -9.144 -0.734 1.00 95.88 79 PHE A C 1
ATOM 640 O O . PHE A 1 79 ? 4.650 -9.012 -1.219 1.00 95.88 79 PHE A O 1
ATOM 647 N N . PHE A 1 80 ? 6.717 -9.860 -1.349 1.00 96.25 80 PHE A N 1
ATOM 648 C CA . PHE A 1 80 ? 6.608 -10.404 -2.701 1.00 96.25 80 PHE A CA 1
ATOM 649 C C . PHE A 1 80 ? 6.011 -11.820 -2.769 1.00 96.25 80 PHE A C 1
ATOM 651 O O . PHE A 1 80 ? 6.491 -12.748 -2.126 1.00 96.25 80 PHE A O 1
ATOM 658 N N . ASP A 1 81 ? 5.066 -12.018 -3.689 1.00 96.50 81 ASP A N 1
ATOM 659 C CA . ASP A 1 81 ? 4.533 -13.313 -4.124 1.00 96.50 81 ASP A CA 1
ATOM 660 C C . ASP A 1 81 ? 4.498 -13.389 -5.658 1.00 96.50 81 ASP A C 1
ATOM 662 O O . ASP A 1 81 ? 3.466 -13.236 -6.311 1.00 96.50 81 ASP A O 1
ATOM 666 N N . PHE A 1 82 ? 5.654 -13.639 -6.270 1.00 92.56 82 PHE A N 1
ATOM 667 C CA . PHE A 1 82 ? 5.773 -13.719 -7.729 1.00 92.56 82 PHE A CA 1
ATOM 668 C C . PHE A 1 82 ? 5.018 -14.894 -8.366 1.00 92.56 82 PHE A C 1
ATOM 670 O O . PHE A 1 82 ? 4.924 -14.941 -9.592 1.00 92.56 82 PHE A O 1
ATOM 677 N N . ALA A 1 83 ? 4.527 -15.861 -7.589 1.00 91.38 83 ALA A N 1
ATOM 678 C CA . ALA A 1 83 ? 3.911 -17.069 -8.126 1.00 91.38 83 ALA A CA 1
ATOM 679 C C . ALA A 1 83 ? 2.380 -16.988 -8.135 1.00 91.38 83 ALA A C 1
ATOM 681 O O . ALA A 1 83 ? 1.767 -17.341 -9.145 1.00 91.38 83 ALA A O 1
ATOM 682 N N . ASN A 1 84 ? 1.758 -16.518 -7.050 1.00 92.38 84 ASN A N 1
ATOM 683 C CA . ASN A 1 84 ? 0.318 -16.718 -6.844 1.00 92.38 84 ASN A CA 1
ATOM 684 C C . ASN A 1 84 ? -0.517 -15.440 -6.986 1.00 92.38 84 ASN A C 1
ATOM 686 O O . ASN A 1 84 ? -1.696 -15.513 -7.343 1.00 92.38 84 ASN A O 1
ATOM 690 N N . VAL A 1 85 ? 0.099 -14.272 -6.799 1.00 93.81 85 VAL A N 1
ATOM 691 C CA . VAL A 1 85 ? -0.576 -12.964 -6.726 1.00 93.81 85 VAL A CA 1
ATOM 692 C C . VAL A 1 85 ? -1.355 -12.594 -7.993 1.00 93.81 85 VAL A C 1
ATOM 694 O O . VAL A 1 85 ? -2.271 -11.780 -7.945 1.00 93.81 85 VAL A O 1
ATOM 697 N N . TRP A 1 86 ? -1.025 -13.191 -9.139 1.00 93.19 86 TRP A N 1
ATOM 698 C CA . TRP A 1 86 ? -1.593 -12.860 -10.452 1.00 93.19 86 TRP A CA 1
ATOM 699 C C . TRP A 1 86 ? -3.045 -13.307 -10.648 1.00 93.19 86 TRP A C 1
ATOM 701 O O . TRP A 1 86 ? -3.708 -12.837 -11.570 1.00 93.19 86 TRP A O 1
ATOM 711 N N . ASN A 1 87 ? -3.549 -14.197 -9.790 1.00 88.81 87 ASN A N 1
ATOM 712 C CA . ASN A 1 87 ? -4.951 -14.626 -9.819 1.00 88.81 87 ASN A CA 1
ATOM 713 C C . ASN A 1 87 ? -5.894 -13.604 -9.161 1.00 88.81 87 ASN A C 1
ATOM 715 O O . ASN A 1 87 ? -7.112 -13.710 -9.296 1.00 88.81 87 ASN A O 1
ATOM 719 N N . CYS A 1 88 ? -5.335 -12.607 -8.476 1.00 90.69 88 CYS A N 1
ATOM 720 C CA . CYS A 1 88 ? -6.072 -11.554 -7.802 1.00 90.69 88 CYS A CA 1
ATOM 721 C C . CYS A 1 88 ? -6.099 -10.289 -8.655 1.00 90.69 88 CYS A C 1
ATOM 723 O O . CYS A 1 88 ? -5.056 -9.739 -9.013 1.00 90.69 88 CYS A O 1
ATOM 725 N N . ALA A 1 89 ? -7.299 -9.794 -8.954 1.00 94.06 89 ALA A N 1
ATOM 726 C CA . ALA A 1 89 ? -7.444 -8.539 -9.676 1.00 94.06 89 ALA A CA 1
ATOM 727 C C . ALA A 1 89 ? -6.844 -7.373 -8.858 1.00 94.06 89 ALA A C 1
ATOM 729 O O . ALA A 1 89 ? -7.064 -7.303 -7.644 1.00 94.06 89 ALA A O 1
ATOM 730 N N . PRO A 1 90 ? -6.083 -6.463 -9.491 1.00 96.69 90 PRO A N 1
ATOM 731 C CA . PRO A 1 90 ? -5.565 -5.291 -8.810 1.00 96.69 90 PRO A CA 1
ATOM 732 C C . PRO A 1 90 ? -6.686 -4.295 -8.489 1.00 96.69 90 PRO A C 1
ATOM 734 O O . PRO A 1 90 ? -7.667 -4.172 -9.222 1.00 96.69 90 PRO A O 1
ATOM 737 N N . THR A 1 91 ? -6.512 -3.556 -7.399 1.00 97.88 91 THR A N 1
ATOM 738 C CA . THR A 1 91 ? -7.352 -2.414 -6.993 1.00 97.88 91 THR A CA 1
ATOM 739 C C . THR A 1 91 ? -6.795 -1.087 -7.525 1.00 97.88 91 THR A C 1
ATOM 741 O O . THR A 1 91 ? -7.441 -0.038 -7.433 1.00 97.88 91 THR A O 1
ATOM 744 N N . THR A 1 92 ? -5.598 -1.134 -8.110 1.00 98.00 92 THR A N 1
ATOM 745 C CA . THR A 1 92 ? -4.890 -0.021 -8.737 1.00 98.00 92 THR A CA 1
ATOM 746 C C . THR A 1 92 ? -4.647 -0.295 -10.223 1.00 98.00 92 THR A C 1
ATOM 748 O O . THR A 1 92 ? -4.659 -1.430 -10.687 1.00 98.00 92 THR A O 1
ATOM 751 N N . SER A 1 93 ? -4.412 0.766 -10.987 1.00 97.81 93 SER A N 1
ATOM 752 C CA . SER A 1 93 ? -3.852 0.720 -12.338 1.00 97.81 93 SER A CA 1
ATOM 753 C C . SER A 1 93 ? -2.554 1.522 -12.359 1.00 97.81 93 SER A C 1
ATOM 755 O O . SER A 1 93 ? -2.292 2.284 -11.433 1.00 97.81 93 SER A O 1
ATOM 757 N N . GLY A 1 94 ? -1.717 1.375 -13.380 1.00 97.00 94 GLY A N 1
ATOM 758 C CA . GLY A 1 94 ? -0.409 2.009 -13.354 1.00 97.00 94 GLY A CA 1
ATOM 759 C C . GLY A 1 94 ? 0.500 1.676 -14.520 1.00 97.00 94 GLY A C 1
ATOM 760 O O . GLY A 1 94 ? 0.122 0.981 -15.468 1.00 97.00 94 GLY A O 1
ATOM 761 N N . PHE A 1 95 ? 1.709 2.216 -14.423 1.00 97.56 95 PHE A N 1
ATOM 762 C CA . PHE A 1 95 ? 2.796 1.976 -15.356 1.00 97.56 95 PHE A CA 1
ATOM 763 C C . PHE A 1 95 ? 4.148 2.062 -14.649 1.00 97.56 95 PHE A C 1
ATOM 765 O O . PHE A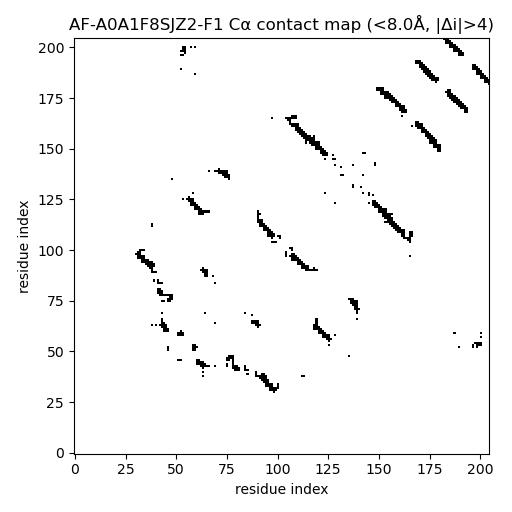 1 95 ? 4.283 2.589 -13.547 1.00 97.56 95 PHE A O 1
ATOM 772 N N . GLU A 1 96 ? 5.171 1.581 -15.336 1.00 97.50 96 GLU A N 1
ATOM 773 C CA . GLU A 1 96 ? 6.554 1.597 -14.888 1.00 97.50 96 GLU A CA 1
ATOM 774 C C . GLU A 1 96 ? 7.437 2.276 -15.935 1.00 97.50 96 GLU A C 1
ATOM 776 O O . GLU A 1 96 ? 7.176 2.215 -17.140 1.00 97.50 96 GLU A O 1
ATOM 781 N N . ILE A 1 97 ? 8.512 2.905 -15.476 1.00 97.12 97 ILE A N 1
ATOM 782 C CA . ILE A 1 97 ? 9.562 3.485 -16.306 1.00 97.12 97 ILE A CA 1
ATOM 783 C C . ILE A 1 97 ? 10.837 2.687 -16.073 1.00 97.12 97 ILE A C 1
ATOM 785 O O . ILE A 1 97 ? 11.355 2.635 -14.965 1.00 97.12 97 ILE A O 1
ATOM 789 N N . TRP A 1 98 ? 11.367 2.098 -17.131 1.00 96.12 98 TRP A N 1
ATOM 790 C CA . TRP A 1 98 ? 12.524 1.216 -17.126 1.00 96.12 98 TRP A CA 1
ATOM 791 C C . TRP A 1 98 ? 13.685 1.835 -17.899 1.00 96.12 98 TRP A C 1
ATOM 793 O O . TRP A 1 98 ? 13.482 2.659 -18.792 1.00 96.12 98 TRP A O 1
ATOM 803 N N . LYS A 1 99 ? 14.913 1.403 -17.607 1.00 94.25 99 LYS A N 1
ATOM 804 C CA . LYS A 1 99 ? 16.075 1.819 -18.397 1.00 94.25 99 LYS A CA 1
ATOM 805 C C . LYS A 1 99 ? 16.116 1.067 -19.726 1.00 94.25 99 LYS A C 1
ATOM 807 O O . LYS A 1 99 ? 16.237 1.685 -20.778 1.00 94.25 99 LYS A O 1
ATOM 812 N N . ASN A 1 100 ? 16.003 -0.256 -19.663 1.00 93.00 100 ASN A N 1
ATOM 813 C CA . ASN A 1 100 ? 16.046 -1.164 -20.808 1.00 93.00 100 ASN A CA 1
ATOM 814 C C . ASN A 1 100 ? 14.777 -2.023 -20.930 1.00 93.00 100 ASN A C 1
ATOM 816 O O . ASN A 1 100 ? 14.494 -2.522 -22.016 1.00 93.00 100 ASN A O 1
ATOM 820 N N . GLY A 1 101 ? 14.010 -2.170 -19.848 1.00 91.75 101 GLY A N 1
ATOM 821 C CA . GLY A 1 101 ? 12.730 -2.882 -19.823 1.00 91.75 101 GLY A CA 1
ATOM 822 C C . GLY A 1 101 ? 12.711 -4.064 -18.847 1.00 91.75 101 GLY A C 1
ATOM 823 O O . GLY A 1 101 ? 13.770 -4.493 -18.368 1.00 91.75 101 GLY A O 1
ATOM 824 N N . PRO A 1 102 ? 11.515 -4.616 -18.568 1.00 90.06 102 PRO A N 1
ATOM 825 C CA . PRO A 1 102 ? 11.372 -5.786 -17.711 1.00 90.06 102 PRO A CA 1
ATOM 826 C C . PRO A 1 102 ? 12.086 -7.003 -18.317 1.00 90.06 102 PRO A C 1
ATOM 828 O O . PRO A 1 102 ? 12.076 -7.212 -19.531 1.00 90.06 102 PRO A O 1
ATOM 831 N N . GLY A 1 103 ? 12.731 -7.805 -17.468 1.00 88.44 103 GLY A N 1
ATOM 832 C CA . GLY A 1 103 ? 13.515 -8.979 -17.876 1.00 88.44 103 GLY A CA 1
ATOM 833 C C . GLY A 1 103 ? 14.950 -8.672 -18.323 1.00 88.44 103 GLY A C 1
ATOM 834 O O . GLY A 1 103 ?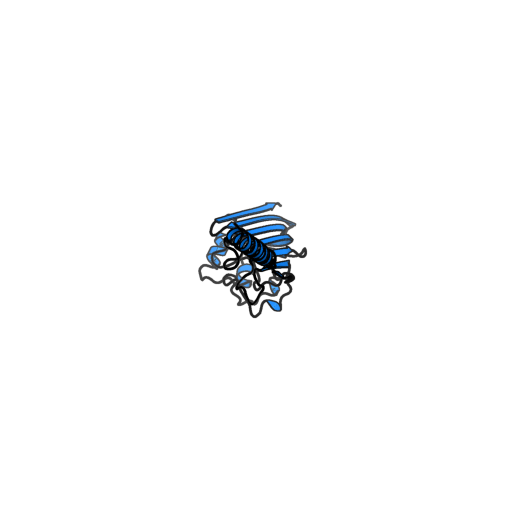 15.739 -9.603 -18.483 1.00 88.44 103 GLY A O 1
ATOM 835 N N . ILE A 1 104 ? 15.304 -7.391 -18.489 1.00 93.19 104 ILE A N 1
ATOM 836 C CA . ILE A 1 104 ? 16.690 -6.931 -18.667 1.00 93.19 104 ILE A CA 1
ATOM 837 C C . ILE A 1 104 ? 17.176 -6.256 -17.387 1.00 93.19 104 ILE A C 1
ATOM 839 O O . ILE A 1 104 ? 18.230 -6.620 -16.866 1.00 93.19 104 ILE A O 1
ATOM 843 N N . ASP A 1 105 ? 16.410 -5.288 -16.879 1.00 92.94 105 ASP A N 1
ATOM 844 C CA . ASP A 1 105 ? 16.689 -4.682 -15.580 1.00 92.94 105 ASP A CA 1
ATOM 845 C C . ASP A 1 105 ? 16.002 -5.494 -14.468 1.00 92.94 105 ASP A C 1
ATOM 847 O O . ASP A 1 105 ? 14.981 -6.151 -14.687 1.00 92.94 105 ASP A O 1
ATOM 851 N N . THR A 1 106 ? 16.549 -5.441 -13.254 1.00 91.06 106 THR A N 1
ATOM 852 C CA . THR A 1 106 ? 15.993 -6.143 -12.083 1.00 91.06 106 THR A CA 1
ATOM 853 C C . THR A 1 106 ? 14.813 -5.413 -11.442 1.00 91.06 106 THR A C 1
ATOM 855 O O . THR A 1 106 ? 14.048 -6.031 -10.711 1.00 91.06 106 THR A O 1
ATOM 858 N N . ALA A 1 107 ? 14.679 -4.107 -11.689 1.00 94.19 107 ALA A N 1
ATOM 859 C CA . ALA A 1 107 ? 13.600 -3.256 -11.193 1.00 94.19 107 ALA A CA 1
ATOM 860 C C . ALA A 1 107 ? 13.436 -2.023 -12.105 1.00 94.19 107 ALA A C 1
ATOM 862 O O . ALA A 1 107 ? 14.413 -1.612 -12.747 1.00 94.19 107 ALA A O 1
ATOM 863 N N . PRO A 1 108 ? 12.241 -1.406 -12.162 1.00 95.69 108 PRO A N 1
ATOM 864 C CA . PRO A 1 108 ? 12.048 -0.168 -12.903 1.00 95.69 108 PRO A CA 1
ATOM 865 C C . PRO A 1 108 ? 12.770 0.998 -12.221 1.00 95.69 108 PRO A C 1
ATOM 867 O O . PRO A 1 108 ? 12.979 1.003 -11.013 1.00 95.69 108 PRO A O 1
ATOM 870 N N . LEU A 1 109 ? 13.108 2.036 -12.983 1.00 96.62 109 LEU A N 1
ATOM 871 C CA . LEU A 1 109 ? 13.574 3.312 -12.433 1.00 96.62 109 LEU A CA 1
ATOM 872 C C . LEU A 1 109 ? 12.490 3.966 -11.561 1.00 96.62 109 LEU A C 1
ATOM 874 O O . LEU A 1 109 ? 12.811 4.590 -10.552 1.00 96.62 109 LEU A O 1
ATOM 878 N N . GLN A 1 110 ? 11.227 3.832 -11.976 1.00 97.06 110 GLN A N 1
ATOM 879 C CA . GLN A 1 110 ? 10.062 4.407 -11.310 1.00 97.06 110 GLN A CA 1
ATOM 880 C C . GLN A 1 110 ? 8.806 3.569 -11.592 1.00 97.06 110 GLN A C 1
ATOM 882 O O . GLN A 1 110 ? 8.643 3.047 -12.694 1.00 97.06 110 GLN A O 1
ATOM 887 N N . GLN A 1 111 ? 7.900 3.490 -10.627 1.00 97.81 111 GLN A N 1
ATOM 888 C CA . GLN A 1 111 ? 6.562 2.920 -10.736 1.00 97.81 111 GLN A CA 1
ATOM 889 C C . GLN A 1 111 ? 5.536 3.984 -10.335 1.00 97.81 111 GLN A C 1
ATOM 891 O O . GLN A 1 111 ? 5.735 4.713 -9.365 1.00 97.81 111 GLN A O 1
ATOM 896 N N . GLU A 1 112 ? 4.435 4.039 -11.075 1.00 98.31 112 GLU A N 1
ATOM 897 C CA . GLU A 1 112 ? 3.284 4.900 -10.817 1.00 98.31 112 GLU A CA 1
ATOM 898 C C . GLU A 1 112 ? 2.034 4.035 -10.666 1.00 98.31 112 GLU A C 1
ATOM 900 O O . GLU A 1 112 ? 1.692 3.288 -11.588 1.00 98.31 112 GLU A O 1
ATOM 905 N N . LEU A 1 113 ? 1.343 4.145 -9.530 1.00 98.50 113 LEU A N 1
ATOM 906 C CA . LEU A 1 113 ? 0.078 3.454 -9.270 1.00 98.50 113 LEU A CA 1
ATOM 907 C C . LEU A 1 113 ? -1.032 4.445 -8.922 1.00 98.50 113 LEU A C 1
ATOM 909 O O . LEU A 1 113 ? -0.852 5.345 -8.110 1.00 98.50 113 LEU A O 1
ATOM 913 N N . PHE A 1 114 ? -2.214 4.220 -9.482 1.00 98.19 114 PHE A N 1
ATOM 914 C CA . PHE A 1 114 ? -3.421 5.015 -9.292 1.00 98.19 114 PHE A CA 1
ATOM 915 C C . PHE A 1 114 ? -4.554 4.109 -8.821 1.00 98.19 114 PHE A C 1
ATOM 917 O O . PHE A 1 114 ? -4.796 3.056 -9.408 1.00 98.19 114 PHE A O 1
ATOM 924 N N . GLY A 1 115 ? -5.279 4.511 -7.782 1.00 97.81 115 GLY A N 1
ATOM 925 C CA . GLY A 1 115 ? -6.444 3.771 -7.309 1.00 97.81 115 GLY A CA 1
ATOM 926 C C . GLY A 1 115 ? -7.563 3.737 -8.342 1.00 97.81 115 GLY A C 1
ATOM 927 O O . GLY A 1 115 ? -7.889 4.755 -8.949 1.00 97.81 115 GLY A O 1
ATOM 928 N N . MET A 1 116 ? -8.217 2.586 -8.494 1.00 96.44 116 MET A N 1
ATOM 929 C CA . MET A 1 116 ? -9.383 2.422 -9.375 1.00 96.44 116 MET A CA 1
ATOM 930 C C . MET A 1 116 ? -10.705 2.821 -8.692 1.00 96.44 116 MET A C 1
ATOM 932 O O . MET A 1 116 ? -11.777 2.364 -9.078 1.00 96.44 116 MET A O 1
ATOM 936 N N . GLY A 1 117 ? -10.631 3.670 -7.660 1.00 88.31 117 GLY A N 1
ATOM 937 C CA . GLY A 1 117 ? -11.775 4.180 -6.896 1.00 88.31 117 GLY A CA 1
ATOM 938 C C . GLY A 1 117 ? -12.253 3.291 -5.743 1.00 88.31 117 GLY A C 1
ATOM 939 O O . GLY A 1 117 ? -13.160 3.694 -5.021 1.00 88.31 117 GLY A O 1
ATOM 940 N N . VAL A 1 118 ? -11.658 2.107 -5.560 1.00 92.25 118 VAL A N 1
ATOM 941 C CA . VAL A 1 118 ? -12.018 1.134 -4.510 1.00 92.25 118 VAL A CA 1
ATOM 942 C C . VAL A 1 118 ? -10.776 0.445 -3.928 1.00 92.25 118 VAL A C 1
ATOM 944 O O . VAL A 1 118 ? -10.670 -0.778 -3.932 1.00 92.25 118 VAL A O 1
ATOM 947 N N . VAL A 1 119 ? -9.794 1.222 -3.460 1.00 98.38 119 VAL A N 1
ATOM 948 C CA . VAL A 1 119 ? -8.557 0.667 -2.875 1.00 98.38 119 VAL A CA 1
ATOM 949 C C . VAL A 1 119 ? -8.777 0.390 -1.385 1.00 98.38 119 VAL A C 1
ATOM 951 O O . VAL A 1 119 ? -9.005 1.347 -0.645 1.00 98.38 119 VAL A O 1
ATOM 954 N N . PRO A 1 120 ? -8.723 -0.865 -0.902 1.00 98.62 120 PRO A N 1
ATOM 955 C CA . PRO A 1 120 ? -8.854 -1.139 0.521 1.00 98.62 120 PRO A CA 1
ATOM 956 C C . PRO A 1 120 ? -7.669 -0.553 1.286 1.00 98.62 120 PRO A C 1
ATOM 958 O O . PRO A 1 120 ? -6.515 -0.660 0.864 1.00 98.62 120 PRO A O 1
ATOM 961 N N . VAL A 1 121 ? -7.967 0.074 2.418 1.00 98.75 121 VAL A N 1
ATOM 962 C CA . VAL A 1 121 ? -6.962 0.609 3.335 1.00 98.75 121 VAL A CA 1
ATOM 963 C C . VAL A 1 121 ? -7.368 0.209 4.737 1.00 98.75 121 VAL A C 1
ATOM 965 O O . VAL 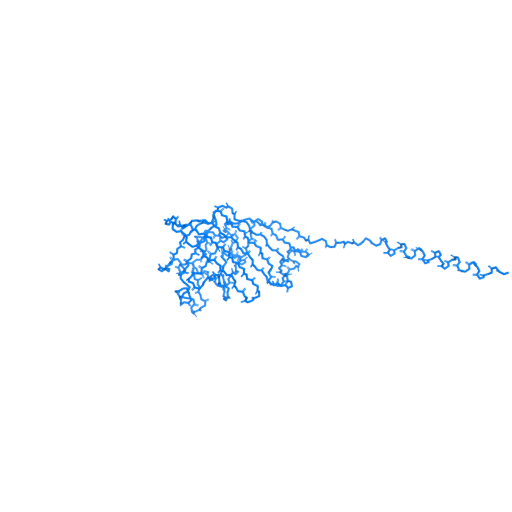A 1 121 ? -8.481 0.519 5.167 1.00 98.75 121 VAL A O 1
ATOM 968 N N . TRP A 1 122 ? -6.498 -0.513 5.428 1.00 98.69 122 TRP A N 1
ATOM 969 C CA . TRP A 1 122 ? -6.711 -0.881 6.822 1.00 98.69 122 TRP A CA 1
ATOM 970 C C . TRP A 1 122 ? -5.779 -0.080 7.720 1.00 98.69 122 TRP A C 1
ATOM 972 O O . TRP A 1 122 ? -4.687 0.311 7.305 1.00 98.69 122 TRP A O 1
ATOM 982 N N . PHE A 1 123 ? -6.223 0.154 8.948 1.00 98.75 123 PHE A N 1
ATOM 983 C CA . PHE A 1 123 ? -5.429 0.778 9.994 1.00 98.75 123 PHE A CA 1
ATOM 984 C C . PHE A 1 123 ? -5.425 -0.126 11.217 1.00 98.75 123 PHE A C 1
ATOM 986 O O . PHE A 1 123 ? -6.483 -0.588 11.643 1.00 98.75 123 PHE A O 1
ATOM 993 N N . ALA A 1 124 ? -4.247 -0.352 11.777 1.00 98.50 124 ALA A N 1
ATOM 994 C CA . ALA A 1 124 ? -4.063 -1.075 13.027 1.00 98.50 124 ALA A CA 1
ATOM 995 C C . ALA A 1 124 ? -3.282 -0.202 14.009 1.00 98.50 124 ALA A C 1
ATOM 997 O O . ALA A 1 124 ? -2.448 0.603 13.583 1.00 98.50 124 ALA A O 1
ATOM 998 N N . ASP A 1 125 ? -3.555 -0.352 15.302 1.00 98.38 125 ASP A N 1
ATOM 999 C CA . ASP A 1 125 ? -2.743 0.257 16.350 1.00 98.38 125 ASP A CA 1
ATOM 1000 C C . ASP A 1 125 ? -1.294 -0.221 16.211 1.00 98.38 125 ASP A C 1
ATOM 1002 O O . ASP A 1 125 ? -1.019 -1.410 16.016 1.00 98.38 125 ASP A O 1
ATOM 1006 N N . THR A 1 126 ? -0.362 0.726 16.273 1.00 97.88 126 THR A N 1
ATOM 1007 C CA . THR A 1 126 ? 1.050 0.456 16.002 1.00 97.88 126 THR A CA 1
ATOM 1008 C C . THR A 1 126 ? 1.624 -0.521 17.020 1.00 97.88 126 THR A C 1
ATOM 1010 O O . THR A 1 126 ? 2.303 -1.469 16.634 1.00 97.88 126 THR A O 1
ATOM 1013 N N . GLN A 1 127 ? 1.342 -0.345 18.312 1.00 97.94 127 GLN A N 1
ATOM 1014 C CA . GLN A 1 127 ? 1.897 -1.209 19.353 1.00 97.94 127 GLN A CA 1
ATOM 1015 C C . GLN A 1 127 ? 1.302 -2.616 19.288 1.00 97.94 127 GLN A C 1
ATOM 1017 O O . GLN A 1 127 ? 2.024 -3.602 19.469 1.00 97.94 127 GLN A O 1
ATOM 1022 N N . GLU A 1 128 ? 0.002 -2.716 19.022 1.00 98.44 128 GLU A N 1
ATOM 1023 C CA . GLU A 1 128 ? -0.677 -3.992 18.827 1.00 98.44 128 GLU A CA 1
ATOM 1024 C C . GLU A 1 128 ? -0.084 -4.753 17.636 1.00 98.44 128 GLU A C 1
ATOM 1026 O O . GLU A 1 128 ? 0.322 -5.906 17.798 1.00 98.44 128 GLU A O 1
ATOM 1031 N N . LEU A 1 129 ? 0.067 -4.095 16.480 1.00 98.25 129 LEU A N 1
ATOM 1032 C CA . LEU A 1 129 ? 0.651 -4.720 15.295 1.00 98.25 129 LEU A CA 1
ATOM 1033 C C . LEU A 1 129 ? 2.090 -5.182 15.550 1.00 98.25 129 LEU A C 1
ATOM 1035 O O . LEU A 1 129 ? 2.410 -6.327 15.248 1.00 98.25 129 LEU A O 1
ATOM 1039 N N . MET A 1 130 ? 2.941 -4.337 16.151 1.00 97.50 130 MET A N 1
ATOM 1040 C CA . MET A 1 130 ? 4.336 -4.698 16.457 1.00 97.50 130 MET A CA 1
ATOM 1041 C C . MET A 1 130 ? 4.446 -5.898 17.403 1.00 97.50 130 MET A C 1
ATOM 1043 O O . MET A 1 130 ? 5.425 -6.635 17.342 1.00 97.50 130 MET A O 1
ATOM 1047 N N . THR A 1 131 ? 3.453 -6.093 18.274 1.00 97.56 131 THR A N 1
ATOM 1048 C CA . THR A 1 131 ? 3.408 -7.238 19.192 1.00 97.56 131 THR A CA 1
ATOM 1049 C C . THR A 1 131 ? 3.038 -8.522 18.455 1.00 97.56 131 THR A C 1
ATOM 1051 O O . THR A 1 131 ? 3.645 -9.560 18.696 1.00 97.56 131 THR A O 1
ATOM 1054 N N . VAL A 1 132 ? 2.058 -8.463 17.549 1.00 97.31 132 VAL A N 1
ATOM 1055 C CA . VAL A 1 132 ? 1.610 -9.642 16.790 1.00 97.31 132 VAL A CA 1
ATOM 1056 C C . VAL A 1 132 ? 2.690 -10.155 15.842 1.00 97.31 132 VAL A C 1
ATOM 1058 O O . VAL A 1 132 ? 2.802 -11.359 15.673 1.00 97.31 132 VAL A O 1
ATOM 1061 N N . ILE A 1 133 ? 3.526 -9.269 15.304 1.00 97.75 133 ILE A N 1
ATOM 1062 C CA . ILE A 1 133 ? 4.571 -9.630 14.335 1.00 97.75 133 ILE A CA 1
ATOM 1063 C C . ILE A 1 133 ? 5.945 -9.911 14.957 1.00 97.75 133 ILE A C 1
ATOM 1065 O O . ILE A 1 133 ? 6.955 -9.907 14.247 1.00 97.75 133 ILE A O 1
ATOM 1069 N N . GLU A 1 134 ? 6.031 -10.106 16.276 1.00 97.19 134 GLU A N 1
ATOM 1070 C CA . GLU A 1 134 ? 7.310 -10.346 16.964 1.00 97.19 134 GLU A CA 1
ATOM 1071 C C . GLU A 1 134 ? 8.032 -11.600 16.432 1.00 97.19 134 GLU A C 1
ATOM 1073 O O . GLU A 1 134 ? 9.264 -11.662 16.418 1.00 97.19 134 GLU A O 1
ATOM 1078 N N . ASP A 1 135 ? 7.279 -12.579 15.932 1.00 97.31 135 ASP A N 1
ATOM 1079 C CA . ASP A 1 135 ? 7.800 -13.790 15.295 1.00 97.31 135 ASP A CA 1
ATOM 1080 C C . ASP A 1 135 ? 8.212 -13.599 13.821 1.00 97.31 135 ASP A C 1
ATOM 1082 O O . ASP A 1 135 ? 8.758 -14.518 13.205 1.00 97.31 135 ASP A O 1
ATOM 1086 N N . GLY A 1 136 ? 8.009 -12.402 13.266 1.00 97.62 136 GLY A N 1
ATOM 1087 C CA . GLY A 1 136 ? 8.298 -12.070 11.874 1.00 97.62 136 GLY A CA 1
ATOM 1088 C C . GLY A 1 136 ? 7.238 -12.544 10.880 1.00 97.62 136 GLY A C 1
ATOM 1089 O O . GLY A 1 136 ? 7.507 -12.528 9.675 1.00 97.62 136 GLY A O 1
ATOM 1090 N N . VAL A 1 137 ? 6.055 -12.944 11.350 1.00 98.25 137 VAL A N 1
ATOM 1091 C CA . VAL A 1 137 ? 4.938 -13.386 10.516 1.00 98.25 137 VAL A CA 1
ATOM 1092 C C . VAL A 1 137 ? 3.736 -12.463 10.717 1.00 98.25 137 VAL A C 1
ATOM 1094 O O . VAL A 1 137 ? 3.412 -12.043 11.821 1.00 98.25 137 VAL A O 1
ATOM 1097 N N . LEU A 1 138 ? 3.080 -12.113 9.613 1.00 98.62 138 LEU A N 1
ATOM 1098 C CA . LEU A 1 138 ? 1.770 -11.472 9.629 1.00 98.62 138 LEU A CA 1
ATOM 1099 C C . LEU A 1 138 ? 0.901 -12.087 8.540 1.00 98.62 138 LEU A C 1
ATOM 1101 O O . LEU A 1 138 ? 1.044 -11.759 7.361 1.00 98.62 138 LEU A O 1
ATOM 1105 N N . THR A 1 139 ? -0.021 -12.954 8.924 1.00 98.50 139 THR A N 1
ATOM 1106 C CA . THR A 1 139 ? -1.056 -13.453 8.015 1.00 98.50 139 THR A CA 1
ATOM 1107 C C . THR A 1 139 ? -2.206 -12.456 7.884 1.00 98.50 139 THR A C 1
ATOM 1109 O O . THR A 1 139 ? -2.406 -11.570 8.724 1.00 98.50 139 THR A O 1
ATOM 1112 N N . ILE A 1 140 ? -3.006 -12.604 6.825 1.00 98.31 140 ILE A N 1
ATOM 1113 C CA . ILE A 1 140 ? -4.199 -11.768 6.648 1.00 98.31 140 ILE A CA 1
ATOM 1114 C C . ILE A 1 140 ? -5.245 -12.003 7.747 1.00 98.31 140 ILE A C 1
ATOM 1116 O O . ILE A 1 140 ? -5.927 -11.060 8.143 1.00 98.31 140 ILE A O 1
ATOM 1120 N N . ASP A 1 141 ? -5.332 -13.225 8.278 1.00 98.12 141 ASP A N 1
ATOM 1121 C CA . ASP A 1 141 ? -6.268 -13.573 9.348 1.00 98.12 141 ASP A CA 1
ATOM 1122 C C . ASP A 1 141 ? -5.834 -12.983 10.698 1.00 98.12 141 ASP A C 1
ATOM 1124 O O . ASP A 1 141 ? -6.676 -12.473 11.440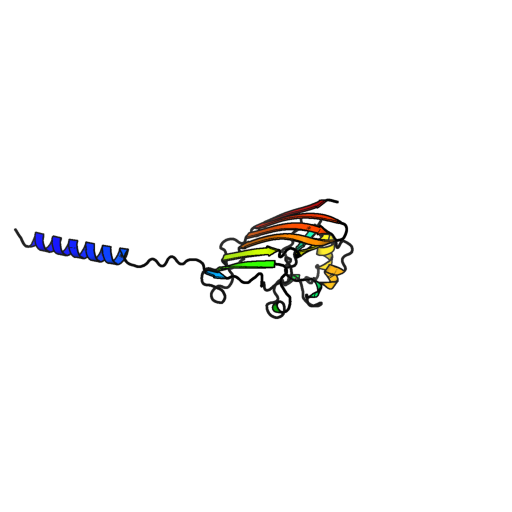 1.00 98.12 141 ASP A O 1
ATOM 1128 N N . GLU A 1 142 ? -4.533 -12.981 11.013 1.00 98.25 142 GLU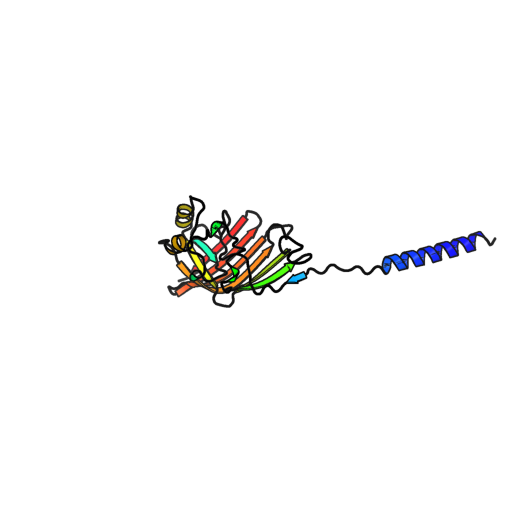 A N 1
ATOM 1129 C CA . GLU A 1 142 ? -3.993 -12.310 12.206 1.00 98.25 142 GLU A CA 1
ATOM 1130 C C . GLU A 1 142 ? -4.238 -10.805 12.149 1.00 98.25 142 GLU A C 1
ATOM 1132 O O . GLU A 1 142 ? -4.784 -10.234 13.095 1.00 98.25 142 GLU A O 1
ATOM 1137 N N . LEU A 1 143 ? -3.921 -10.179 11.011 1.00 98.56 143 LEU A N 1
ATOM 1138 C CA . LEU A 1 143 ? -4.203 -8.764 10.786 1.00 98.56 143 LEU A CA 1
ATOM 1139 C C . LEU A 1 143 ? -5.708 -8.469 10.895 1.00 98.56 143 LEU A C 1
ATOM 1141 O O . LEU A 1 143 ? -6.113 -7.510 11.548 1.00 98.56 143 LEU A O 1
ATOM 1145 N N . GLY A 1 144 ? -6.538 -9.313 10.277 1.00 98.31 144 GLY A N 1
ATOM 1146 C CA . GLY A 1 144 ? -7.998 -9.224 10.285 1.00 98.31 144 GLY A CA 1
ATOM 1147 C C . GLY A 1 144 ? -8.629 -9.407 11.669 1.00 98.31 144 GLY A C 1
ATOM 1148 O O . GLY A 1 144 ? -9.768 -8.994 11.886 1.00 98.31 144 GLY A O 1
ATOM 1149 N N . SER A 1 145 ? -7.894 -10.009 12.604 1.00 98.12 145 SER A N 1
ATOM 1150 C CA . SER A 1 145 ? -8.358 -10.316 13.958 1.00 98.12 145 SER A CA 1
ATOM 1151 C C . SER A 1 145 ? -7.922 -9.288 15.001 1.00 98.12 145 SER A C 1
ATOM 1153 O O . SER A 1 145 ? -8.311 -9.428 16.163 1.00 98.12 145 SER A O 1
ATOM 1155 N N . LEU A 1 146 ? -7.137 -8.271 14.623 1.00 98.50 146 LEU A N 1
ATOM 1156 C CA . LEU A 1 146 ? -6.675 -7.247 15.557 1.00 98.50 146 LEU A CA 1
ATOM 1157 C C . LEU A 1 146 ? -7.862 -6.465 16.150 1.00 98.50 146 LEU A C 1
ATOM 1159 O O . LEU A 1 146 ? -8.643 -5.874 15.399 1.00 98.50 146 LEU A O 1
ATOM 1163 N N . PRO A 1 147 ? -8.000 -6.402 17.486 1.00 98.38 147 PRO A N 1
ATOM 1164 C CA . PRO A 1 147 ? -9.015 -5.591 18.154 1.00 98.38 147 PRO A CA 1
ATOM 1165 C C . PRO A 1 147 ? -9.066 -4.123 17.712 1.00 98.38 147 PRO A C 1
ATOM 1167 O O . PRO A 1 147 ? -10.153 -3.541 17.677 1.00 98.38 147 PRO A O 1
ATOM 1170 N N . SER A 1 148 ? -7.921 -3.512 17.391 1.00 98.19 148 SER A N 1
ATOM 1171 C CA . SER A 1 148 ? -7.859 -2.119 16.930 1.00 98.19 148 SER A CA 1
ATOM 1172 C C . SER A 1 148 ? -8.240 -1.918 15.463 1.00 98.19 148 SER A C 1
ATOM 1174 O O . SER A 1 148 ? -8.368 -0.766 15.039 1.00 98.19 148 SER A O 1
ATOM 1176 N N . LEU A 1 149 ? -8.415 -2.995 14.686 1.00 98.56 149 LEU A N 1
ATOM 1177 C CA . LEU A 1 149 ? -8.510 -2.923 13.233 1.00 98.56 149 LEU A CA 1
ATOM 1178 C C . LEU A 1 149 ? -9.640 -1.995 12.776 1.00 98.56 149 LEU A C 1
ATOM 1180 O O . LEU A 1 149 ? -10.821 -2.194 13.071 1.00 98.56 149 LEU A O 1
ATOM 1184 N N . LYS A 1 150 ? -9.271 -1.004 11.969 1.00 98.56 150 LYS A N 1
ATOM 1185 C CA . LYS A 1 150 ? -10.191 -0.128 11.247 1.00 98.56 150 LYS A CA 1
ATOM 1186 C C . LYS A 1 150 ? -10.095 -0.422 9.760 1.00 98.56 150 LYS A C 1
ATOM 1188 O O . LYS A 1 150 ? -9.031 -0.295 9.159 1.00 98.56 150 LYS A O 1
ATOM 1193 N N . ILE A 1 151 ? -11.223 -0.775 9.157 1.00 98.56 151 ILE A N 1
ATOM 1194 C CA . ILE A 1 151 ? -11.317 -1.093 7.731 1.00 98.56 151 ILE A CA 1
ATOM 1195 C C . ILE A 1 151 ? -11.878 0.118 6.993 1.00 98.56 151 ILE A C 1
ATOM 1197 O O . ILE A 1 151 ? -12.879 0.703 7.407 1.00 98.56 151 ILE A O 1
ATOM 1201 N N . GLY A 1 152 ? -11.255 0.479 5.877 1.00 98.19 152 GLY A N 1
ATOM 1202 C CA . GLY A 1 152 ? -11.721 1.542 5.005 1.00 98.19 152 GLY A CA 1
ATOM 1203 C C . GLY A 1 152 ? -11.463 1.270 3.535 1.00 98.19 152 GLY A C 1
ATOM 1204 O O . GLY A 1 152 ? -10.883 0.262 3.125 1.00 98.19 152 GLY A O 1
ATOM 1205 N N . THR A 1 153 ? -11.942 2.192 2.713 1.00 98.62 153 THR A N 1
ATOM 1206 C CA . THR A 1 153 ? -11.735 2.190 1.269 1.00 98.62 153 THR A CA 1
ATOM 1207 C C . THR A 1 153 ? -11.364 3.593 0.822 1.00 98.62 153 THR A C 1
ATOM 1209 O O . THR A 1 153 ? -12.064 4.560 1.128 1.00 98.62 153 THR A O 1
ATOM 1212 N N . ALA A 1 154 ? -10.258 3.704 0.094 1.00 98.56 154 ALA A N 1
ATOM 1213 C CA . ALA A 1 154 ? -9.821 4.940 -0.519 1.00 98.56 154 ALA A CA 1
ATOM 1214 C C . ALA A 1 154 ? -10.530 5.131 -1.863 1.00 98.56 154 ALA A C 1
ATOM 1216 O O . ALA A 1 154 ? -10.418 4.301 -2.772 1.00 98.56 154 ALA A O 1
ATOM 1217 N N . SER A 1 155 ? -11.234 6.254 -1.995 1.00 97.75 155 SER A N 1
ATOM 1218 C CA . SER A 1 155 ? -11.788 6.719 -3.270 1.00 97.75 155 SER A CA 1
ATOM 1219 C C . SER A 1 155 ? -10.712 7.329 -4.167 1.00 97.75 155 SER A C 1
ATOM 1221 O O . SER A 1 155 ? -10.899 7.448 -5.375 1.00 97.75 155 SER A O 1
ATOM 1223 N N . PHE A 1 156 ? -9.579 7.709 -3.577 1.00 98.25 156 PHE A N 1
ATOM 1224 C CA . PHE A 1 156 ? -8.401 8.200 -4.271 1.00 98.25 156 PHE A CA 1
ATOM 1225 C C . PHE A 1 156 ? -7.154 7.556 -3.689 1.00 98.25 156 PHE A C 1
ATOM 1227 O O . PHE A 1 156 ? -6.967 7.525 -2.472 1.00 98.25 156 PHE A O 1
ATOM 1234 N N . TYR A 1 157 ? -6.275 7.118 -4.579 1.00 98.69 157 TYR A N 1
ATOM 1235 C CA . TYR A 1 157 ? -4.949 6.649 -4.231 1.00 98.69 157 TYR A CA 1
ATOM 1236 C C . TYR A 1 157 ? -3.981 7.011 -5.351 1.00 98.69 157 TYR A C 1
ATOM 1238 O O . TYR A 1 157 ? -4.313 6.848 -6.528 1.00 98.69 157 TYR A O 1
ATOM 1246 N N . HIS A 1 158 ? -2.798 7.488 -4.991 1.00 98.69 158 HIS A N 1
ATOM 1247 C CA . HIS A 1 158 ? -1.697 7.701 -5.922 1.00 98.69 158 HIS A CA 1
ATOM 1248 C C . HIS A 1 158 ? -0.384 7.377 -5.221 1.00 98.69 158 HIS A C 1
ATOM 1250 O O . HIS A 1 158 ? -0.142 7.886 -4.128 1.00 98.69 158 HIS A O 1
ATOM 1256 N N . GLU A 1 159 ? 0.439 6.546 -5.849 1.00 98.56 159 GLU A N 1
ATOM 1257 C CA . GLU A 1 159 ? 1.780 6.194 -5.395 1.00 98.56 159 GLU A CA 1
ATOM 1258 C C . GLU A 1 159 ? 2.806 6.418 -6.506 1.00 98.56 159 GLU A C 1
ATOM 1260 O O . GLU A 1 159 ? 2.619 5.963 -7.637 1.00 98.56 159 GLU A O 1
ATOM 1265 N N . THR A 1 160 ? 3.917 7.049 -6.135 1.00 98.25 160 THR A N 1
ATOM 1266 C CA . THR A 1 160 ? 5.156 7.098 -6.908 1.00 98.25 160 THR A CA 1
ATOM 1267 C C . THR A 1 160 ? 6.227 6.341 -6.134 1.00 98.25 160 THR A C 1
ATOM 1269 O O . THR A 1 160 ? 6.543 6.685 -4.994 1.00 98.25 160 THR A O 1
ATOM 1272 N N . LEU A 1 161 ? 6.824 5.336 -6.766 1.00 97.31 161 LEU A N 1
ATOM 1273 C CA . LEU A 1 161 ? 7.898 4.531 -6.194 1.00 97.31 161 LEU A CA 1
ATOM 1274 C C . LEU A 1 161 ? 9.133 4.588 -7.089 1.00 97.31 161 LEU A C 1
ATOM 1276 O O . LEU A 1 161 ? 9.071 4.274 -8.269 1.00 97.31 161 LEU A O 1
ATOM 1280 N N . HIS A 1 162 ? 10.273 4.913 -6.502 1.00 96.44 162 HIS A N 1
ATOM 1281 C CA . HIS A 1 162 ? 11.609 4.712 -7.042 1.00 96.44 162 HIS A CA 1
ATOM 1282 C C . HIS A 1 162 ? 12.234 3.529 -6.297 1.00 96.44 162 HIS A C 1
ATOM 1284 O O . HIS A 1 162 ? 12.772 3.717 -5.203 1.00 96.44 162 HIS A O 1
ATOM 1290 N N . PRO A 1 163 ? 12.121 2.296 -6.814 1.00 93.19 163 PRO A N 1
ATOM 1291 C CA . PRO A 1 163 ? 12.463 1.114 -6.040 1.00 93.19 163 PRO A CA 1
ATOM 1292 C C . PRO A 1 163 ? 13.977 0.938 -5.913 1.00 93.19 163 PRO A C 1
ATOM 1294 O O . PRO A 1 163 ? 14.771 1.390 -6.750 1.00 93.19 163 PRO A O 1
ATOM 1297 N N . TRP A 1 164 ? 14.375 0.206 -4.872 1.00 89.44 164 TRP A N 1
ATOM 1298 C CA . TRP A 1 164 ? 15.751 -0.252 -4.730 1.00 89.44 164 TRP A CA 1
ATOM 1299 C C . TRP A 1 164 ? 16.153 -1.132 -5.924 1.00 89.44 164 TRP A C 1
ATOM 1301 O O . TRP A 1 164 ? 15.351 -1.901 -6.449 1.00 89.44 164 TRP A O 1
ATOM 1311 N N . GLY A 1 165 ? 17.398 -0.994 -6.382 1.00 88.38 165 GLY A N 1
ATOM 1312 C CA . GLY A 1 165 ? 17.926 -1.725 -7.539 1.00 88.38 165 GLY A CA 1
ATOM 1313 C C . GLY A 1 165 ? 17.544 -1.140 -8.905 1.00 88.38 165 GLY A C 1
ATOM 1314 O O . GLY A 1 165 ? 18.204 -1.461 -9.891 1.00 88.38 165 GLY A O 1
ATOM 1315 N N . GLY A 1 166 ? 16.541 -0.259 -8.972 1.00 88.69 166 GLY A N 1
ATOM 1316 C CA . GLY A 1 166 ? 16.166 0.464 -10.189 1.00 88.69 166 GLY A CA 1
ATOM 1317 C C . GLY A 1 166 ? 16.599 1.930 -10.166 1.00 88.69 166 GLY A C 1
ATOM 1318 O O . GLY A 1 166 ? 17.228 2.415 -11.104 1.00 88.69 166 GLY A O 1
ATOM 1319 N N . SER A 1 167 ? 16.329 2.637 -9.069 1.00 88.81 167 SER A N 1
ATOM 1320 C CA . SER A 1 167 ? 16.734 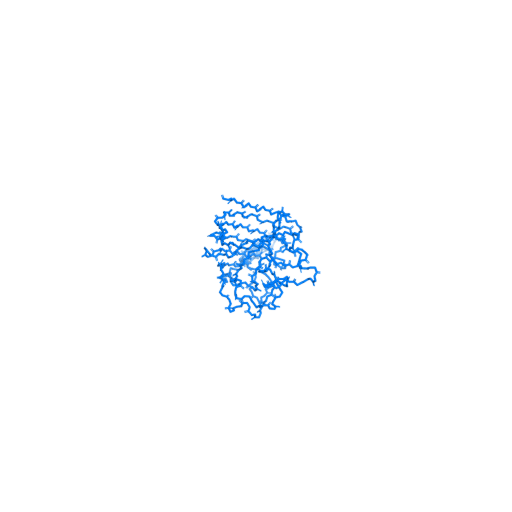4.034 -8.879 1.00 88.81 167 SER A CA 1
ATOM 1321 C C . SER A 1 167 ? 18.038 4.163 -8.083 1.00 88.81 167 SER A C 1
ATOM 1323 O O . SER A 1 167 ? 18.366 3.324 -7.247 1.00 88.81 167 SER A O 1
ATOM 1325 N N . VAL A 1 168 ? 18.772 5.263 -8.303 1.00 86.50 168 VAL A N 1
ATOM 1326 C CA . VAL A 1 168 ? 19.964 5.626 -7.505 1.00 86.50 168 VAL A CA 1
ATOM 1327 C C . VAL A 1 168 ? 19.593 5.926 -6.051 1.00 86.50 168 VAL A C 1
ATOM 1329 O O . VAL A 1 168 ? 20.390 5.680 -5.151 1.00 86.50 168 VAL A O 1
ATOM 1332 N N . ARG A 1 169 ? 18.393 6.468 -5.821 1.00 87.69 169 ARG A N 1
ATOM 1333 C CA . ARG A 1 169 ? 17.849 6.732 -4.487 1.00 87.69 169 ARG A CA 1
ATOM 1334 C C . ARG A 1 169 ? 16.482 6.090 -4.372 1.00 87.69 169 ARG A C 1
ATOM 1336 O O . ARG A 1 169 ? 15.617 6.363 -5.207 1.00 87.69 169 ARG A O 1
ATOM 1343 N N . ASN A 1 170 ? 16.318 5.255 -3.350 1.00 90.81 170 ASN A N 1
ATOM 1344 C CA . ASN A 1 170 ? 15.015 4.709 -3.015 1.00 90.81 170 ASN A CA 1
ATOM 1345 C C . ASN A 1 170 ? 14.146 5.830 -2.436 1.00 90.81 170 ASN A C 1
ATOM 1347 O O . ASN A 1 170 ? 14.579 6.567 -1.544 1.00 90.81 170 ASN A O 1
ATOM 1351 N N . HIS A 1 171 ? 12.952 5.971 -2.994 1.00 95.00 171 HIS A N 1
ATOM 1352 C CA . HIS A 1 171 ? 11.968 6.945 -2.553 1.00 95.00 171 HIS A CA 1
ATOM 1353 C C . HIS A 1 171 ? 10.575 6.421 -2.855 1.00 95.00 171 HIS A C 1
ATOM 1355 O O . HIS A 1 171 ? 10.314 5.993 -3.978 1.00 95.00 171 HIS A O 1
ATOM 1361 N N . LEU A 1 172 ? 9.682 6.484 -1.881 1.00 96.56 172 LEU A N 1
ATOM 1362 C CA . LEU A 1 172 ? 8.282 6.143 -2.052 1.00 96.56 172 LEU A CA 1
ATOM 1363 C C . LEU A 1 172 ? 7.432 7.284 -1.506 1.00 96.56 172 LEU A C 1
ATOM 1365 O O . LEU A 1 172 ? 7.664 7.763 -0.399 1.00 96.56 172 LEU A O 1
ATOM 1369 N N . VAL A 1 173 ? 6.444 7.716 -2.282 1.00 97.88 173 VAL A N 1
ATOM 1370 C CA . VAL A 1 173 ? 5.406 8.638 -1.820 1.00 97.88 173 VAL A CA 1
ATOM 1371 C C . VAL A 1 173 ? 4.063 8.057 -2.190 1.00 97.88 173 VAL A C 1
ATOM 1373 O O . VAL A 1 173 ? 3.848 7.728 -3.355 1.00 97.88 173 VAL A O 1
ATOM 1376 N N . PHE A 1 174 ? 3.138 7.995 -1.237 1.00 98.44 174 PHE A N 1
ATOM 1377 C CA . PHE A 1 174 ? 1.739 7.775 -1.564 1.00 98.44 174 PHE A CA 1
ATOM 1378 C C . PHE A 1 174 ? 0.805 8.714 -0.821 1.00 98.44 174 PHE A C 1
ATOM 1380 O O . PHE A 1 174 ? 1.062 9.176 0.291 1.00 98.44 174 PHE A O 1
ATOM 1387 N N . ASN A 1 175 ? -0.319 8.975 -1.473 1.00 98.62 175 ASN A N 1
ATOM 1388 C CA . ASN A 1 175 ? -1.427 9.732 -0.929 1.00 98.62 175 ASN A CA 1
ATOM 1389 C C . ASN A 1 175 ? -2.693 8.896 -1.062 1.00 98.62 175 ASN A C 1
ATOM 1391 O O . ASN A 1 175 ? -2.954 8.329 -2.126 1.00 98.62 175 ASN A O 1
ATOM 1395 N N . ALA A 1 176 ? -3.495 8.851 -0.006 1.00 98.62 176 ALA A N 1
ATOM 1396 C CA . ALA A 1 176 ? -4.776 8.162 -0.010 1.00 98.62 176 ALA A CA 1
ATOM 1397 C C . ALA A 1 176 ? -5.824 8.990 0.729 1.00 98.62 176 ALA A C 1
ATOM 1399 O O . ALA A 1 176 ? -5.529 9.583 1.764 1.00 98.62 176 ALA A O 1
ATOM 1400 N N . HIS A 1 177 ? -7.056 9.005 0.235 1.00 98.06 177 HIS A N 1
ATOM 1401 C CA . HIS A 1 177 ? -8.184 9.510 1.011 1.00 98.06 177 HIS A CA 1
ATOM 1402 C C . HIS A 1 177 ? -9.454 8.728 0.707 1.00 98.06 177 HIS A C 1
ATOM 1404 O O . HIS A 1 177 ? -9.652 8.227 -0.406 1.00 98.06 177 HIS A O 1
ATOM 1410 N N . GLY A 1 178 ? -10.318 8.628 1.707 1.00 98.25 178 GLY A N 1
ATOM 1411 C CA . GLY A 1 178 ? -11.562 7.882 1.613 1.00 98.25 178 GLY A CA 1
ATOM 1412 C C . GLY A 1 178 ? -12.266 7.791 2.952 1.00 98.25 178 GLY A C 1
ATOM 1413 O O . GLY A 1 178 ? -12.180 8.711 3.765 1.00 98.25 178 GLY A O 1
ATOM 1414 N N . SER A 1 179 ? -12.960 6.680 3.176 1.00 98.38 179 SER A N 1
ATOM 1415 C CA . SER A 1 179 ? -13.785 6.496 4.368 1.00 98.38 179 SER A CA 1
ATOM 1416 C C . SER A 1 179 ? -13.600 5.117 4.985 1.00 98.38 179 SER A C 1
ATOM 1418 O O . SER A 1 179 ? -13.422 4.120 4.280 1.00 98.38 179 SER A O 1
ATOM 1420 N N . LEU A 1 180 ? -13.651 5.073 6.312 1.00 98.50 180 LEU A N 1
ATOM 1421 C CA . LEU A 1 180 ? -13.783 3.859 7.101 1.00 98.50 180 LEU A CA 1
ATOM 1422 C C . LEU A 1 180 ? -15.221 3.329 7.025 1.00 98.50 180 LEU A C 1
ATOM 1424 O O . LEU A 1 180 ? -16.156 4.056 6.680 1.00 98.50 180 LEU A O 1
ATOM 1428 N N . THR A 1 181 ? -15.417 2.066 7.394 1.00 97.56 181 THR A N 1
ATOM 1429 C CA . THR A 1 181 ? -16.741 1.420 7.422 1.00 97.56 181 THR A CA 1
ATOM 1430 C C . THR A 1 181 ? -17.720 2.066 8.404 1.00 97.56 181 THR A C 1
ATOM 1432 O O . THR A 1 181 ? -18.927 1.914 8.240 1.00 97.56 181 THR A O 1
ATOM 1435 N N . ASP A 1 182 ? -17.221 2.779 9.416 1.00 96.38 182 ASP A N 1
ATOM 1436 C CA . ASP A 1 182 ? -18.032 3.521 10.390 1.00 96.38 182 ASP A CA 1
ATOM 1437 C C . ASP A 1 182 ? -18.410 4.945 9.929 1.00 96.38 182 ASP A C 1
ATOM 1439 O O . ASP A 1 182 ? -19.140 5.642 10.630 1.00 96.38 182 ASP A O 1
ATOM 1443 N N . GLY A 1 183 ? -17.959 5.364 8.740 1.00 97.06 183 GLY A N 1
ATOM 1444 C CA . GLY A 1 183 ? -18.219 6.683 8.161 1.00 97.06 183 GLY A CA 1
ATOM 1445 C C . GLY A 1 183 ? -17.112 7.716 8.392 1.00 97.06 183 GLY A C 1
ATOM 1446 O O . GLY A 1 183 ? -17.111 8.735 7.702 1.00 97.06 183 GLY A O 1
ATOM 1447 N N . THR A 1 184 ? -16.146 7.442 9.274 1.00 98.00 184 THR A N 1
ATOM 1448 C CA . THR A 1 184 ? -14.976 8.307 9.505 1.00 98.00 184 THR A CA 1
ATOM 1449 C C . THR A 1 184 ? -14.221 8.527 8.195 1.00 98.00 184 THR A C 1
ATOM 1451 O O . THR A 1 184 ? -13.920 7.576 7.473 1.00 98.00 184 THR A O 1
ATOM 1454 N N . VAL A 1 185 ? -13.867 9.767 7.877 1.00 98.25 185 VAL A N 1
ATOM 1455 C CA . VAL A 1 185 ? -13.048 10.106 6.707 1.00 98.25 185 VAL A CA 1
ATOM 1456 C C . VAL A 1 185 ? -11.574 9.989 7.066 1.00 98.25 185 VAL A C 1
ATOM 1458 O O . VAL A 1 185 ? -11.147 10.489 8.104 1.00 98.25 185 VAL A O 1
ATOM 1461 N N . PHE A 1 186 ? -10.767 9.399 6.187 1.00 98.38 186 PHE A N 1
ATOM 1462 C CA . PHE A 1 186 ? -9.319 9.355 6.364 1.00 98.38 186 PHE A CA 1
ATOM 1463 C C . PHE A 1 186 ? -8.571 10.097 5.258 1.00 98.38 186 PHE A C 1
ATOM 1465 O O . PHE A 1 186 ? -9.000 10.130 4.103 1.00 98.38 186 PHE A O 1
ATOM 1472 N N . ASN A 1 187 ? -7.417 10.656 5.621 1.00 98.38 187 ASN A N 1
ATOM 1473 C CA . ASN A 1 187 ? -6.409 11.163 4.694 1.00 98.38 187 ASN A CA 1
ATOM 1474 C C . ASN A 1 187 ? -5.036 10.653 5.129 1.00 98.38 187 ASN A C 1
ATOM 1476 O O . ASN A 1 187 ? -4.680 10.781 6.300 1.00 98.38 187 ASN A O 1
ATOM 1480 N N . ILE A 1 188 ? -4.271 10.116 4.185 1.00 98.50 188 ILE A N 1
ATOM 1481 C CA . ILE A 1 188 ? -2.908 9.638 4.392 1.00 98.50 188 ILE A CA 1
ATOM 1482 C C . ILE A 1 188 ? -1.985 10.381 3.437 1.00 98.50 188 ILE A C 1
ATOM 1484 O O . ILE A 1 188 ? -2.240 10.428 2.230 1.00 98.50 188 ILE A O 1
ATOM 1488 N N . HIS A 1 189 ? -0.896 10.903 3.985 1.00 98.44 189 HIS A N 1
ATOM 1489 C CA . HIS A 1 189 ? 0.298 11.257 3.236 1.00 98.44 189 HIS A CA 1
ATOM 1490 C C . HIS A 1 189 ? 1.466 10.473 3.818 1.00 98.44 189 HIS A C 1
ATOM 1492 O O . HIS A 1 189 ? 1.746 10.588 5.011 1.00 98.44 189 HIS A O 1
ATOM 1498 N N . ALA A 1 190 ? 2.132 9.687 2.986 1.00 97.62 190 ALA A N 1
ATOM 1499 C CA . ALA A 1 190 ? 3.291 8.910 3.373 1.00 97.62 190 ALA A CA 1
ATOM 1500 C C . ALA A 1 190 ? 4.441 9.196 2.416 1.00 97.62 190 ALA A C 1
ATOM 1502 O O . ALA A 1 190 ? 4.278 9.112 1.199 1.00 97.62 190 ALA A O 1
ATOM 1503 N N . GLU A 1 191 ? 5.601 9.500 2.979 1.00 96.56 191 GLU A N 1
ATOM 1504 C CA . GLU A 1 191 ? 6.860 9.651 2.271 1.00 96.56 191 GLU A CA 1
ATOM 1505 C C . GLU A 1 191 ? 7.934 8.824 2.977 1.00 96.56 191 GLU A C 1
ATOM 1507 O O . GLU A 1 191 ? 8.113 8.902 4.192 1.00 96.56 191 GLU A O 1
ATOM 1512 N N . HIS A 1 192 ? 8.665 8.036 2.202 1.00 91.75 192 HIS A N 1
ATOM 1513 C CA . HIS A 1 192 ? 9.782 7.233 2.666 1.00 91.75 192 HIS A CA 1
ATOM 1514 C C . HIS A 1 192 ? 10.998 7.502 1.787 1.00 91.75 192 HIS A C 1
ATOM 1516 O O . HIS A 1 192 ? 10.962 7.298 0.576 1.00 91.75 192 HIS A O 1
ATOM 1522 N N . THR A 1 193 ? 12.087 7.960 2.400 1.00 89.06 193 THR A N 1
ATOM 1523 C CA . THR A 1 193 ? 13.399 8.098 1.752 1.00 89.06 193 THR A CA 1
ATOM 1524 C C . THR A 1 193 ? 14.430 7.290 2.522 1.00 89.06 193 THR A C 1
ATOM 1526 O O . THR A 1 193 ? 14.746 7.651 3.657 1.00 89.06 193 THR A O 1
ATOM 1529 N N . GLU A 1 194 ? 14.992 6.251 1.905 1.00 78.69 194 GLU A N 1
ATOM 1530 C CA . GLU A 1 194 ? 16.011 5.367 2.499 1.00 78.69 194 GLU A CA 1
ATOM 1531 C C . GLU A 1 194 ? 15.569 4.718 3.826 1.00 78.69 194 GLU A C 1
ATOM 1533 O O . GLU A 1 194 ? 15.067 3.601 3.818 1.00 78.69 194 GLU A O 1
ATOM 1538 N N . THR A 1 195 ? 15.729 5.400 4.963 1.00 74.56 195 THR A N 1
ATOM 1539 C CA . THR A 1 195 ? 15.277 4.950 6.296 1.00 74.56 195 THR A CA 1
ATOM 1540 C C . THR A 1 195 ? 14.376 5.961 7.006 1.00 74.56 195 THR A C 1
ATOM 1542 O O . THR A 1 195 ? 13.983 5.739 8.147 1.00 74.56 195 THR A O 1
ATOM 1545 N N . ASN A 1 196 ? 14.080 7.098 6.377 1.00 84.38 196 ASN A N 1
ATOM 1546 C CA . ASN A 1 196 ? 13.270 8.156 6.968 1.00 84.38 196 ASN A CA 1
ATOM 1547 C C . ASN A 1 196 ? 11.830 8.011 6.495 1.00 84.38 196 ASN A C 1
ATOM 1549 O O . ASN A 1 196 ? 11.569 8.154 5.301 1.00 84.38 196 ASN A O 1
ATOM 1553 N N . PHE A 1 197 ? 10.925 7.762 7.436 1.00 90.12 197 PHE A N 1
ATOM 1554 C CA . PHE A 1 197 ? 9.488 7.715 7.205 1.00 90.12 197 PHE A CA 1
ATOM 1555 C C . PHE A 1 197 ? 8.862 9.008 7.729 1.00 90.12 197 PHE A C 1
ATOM 1557 O O . PHE A 1 197 ? 9.035 9.369 8.892 1.00 90.12 197 PHE A O 1
ATOM 1564 N N . ASN A 1 198 ? 8.147 9.713 6.862 1.00 94.31 198 ASN A N 1
ATOM 1565 C CA . ASN A 1 198 ? 7.299 10.843 7.204 1.00 94.31 198 ASN A CA 1
ATOM 1566 C C . ASN A 1 198 ? 5.871 10.473 6.817 1.00 94.31 198 ASN A C 1
ATOM 1568 O O . ASN A 1 198 ? 5.506 10.491 5.642 1.00 94.31 198 ASN A O 1
ATOM 1572 N N . VAL A 1 199 ? 5.083 10.083 7.812 1.00 95.19 199 VAL A N 1
ATOM 1573 C CA . VAL A 1 199 ? 3.721 9.600 7.609 1.00 95.19 199 VAL A CA 1
ATOM 1574 C C . VAL A 1 199 ? 2.781 10.439 8.454 1.00 95.19 199 VAL A C 1
ATOM 1576 O O . VAL A 1 199 ? 3.009 10.658 9.639 1.00 95.19 199 VAL A O 1
ATOM 1579 N N . ASN A 1 200 ? 1.723 10.921 7.815 1.00 95.50 200 ASN A N 1
ATOM 1580 C CA . ASN A 1 200 ? 0.652 11.668 8.448 1.00 95.50 200 ASN A CA 1
ATOM 1581 C C . ASN A 1 200 ? -0.657 10.946 8.145 1.00 95.50 200 ASN A C 1
ATOM 1583 O O . ASN A 1 200 ? -1.050 10.847 6.977 1.00 95.50 200 ASN A O 1
ATOM 1587 N N . ILE A 1 201 ? -1.332 10.469 9.188 1.00 95.94 201 ILE A N 1
ATOM 1588 C CA . ILE A 1 201 ? -2.649 9.844 9.100 1.00 95.94 201 ILE A CA 1
ATOM 1589 C C . ILE A 1 201 ? -3.628 10.755 9.835 1.00 95.94 201 ILE A C 1
ATOM 1591 O O . ILE A 1 201 ? -3.432 11.122 10.985 1.00 95.94 201 ILE A O 1
ATOM 1595 N N . ASN A 1 202 ? -4.696 11.158 9.154 1.00 94.62 202 ASN A N 1
ATOM 1596 C CA . ASN A 1 202 ? -5.755 11.964 9.752 1.00 94.62 202 ASN A CA 1
ATOM 1597 C C . ASN A 1 202 ? -7.064 11.189 9.671 1.00 94.62 202 ASN A C 1
ATOM 1599 O O . ASN A 1 202 ? -7.565 10.976 8.566 1.00 94.62 202 ASN A O 1
ATOM 1603 N N . LEU A 1 203 ? -7.613 10.802 10.822 1.00 92.44 203 LEU A N 1
ATOM 1604 C CA . LEU A 1 203 ? -8.923 10.162 10.950 1.00 92.44 203 LEU A CA 1
ATOM 1605 C C . LEU A 1 203 ? -9.925 11.196 11.482 1.00 92.44 203 LEU A C 1
ATOM 1607 O O . LEU A 1 203 ? -9.886 11.562 12.655 1.00 92.44 203 LEU A O 1
ATOM 1611 N N . ASN A 1 204 ? -10.797 11.693 10.606 1.00 85.38 204 ASN A N 1
ATOM 1612 C CA . ASN A 1 204 ? -11.783 12.726 10.910 1.00 85.38 204 ASN A CA 1
ATOM 1613 C C . ASN A 1 204 ? -13.181 12.096 11.027 1.00 85.38 204 ASN A C 1
ATOM 1615 O O . ASN A 1 204 ? -13.642 11.519 10.039 1.00 85.38 204 ASN A O 1
ATOM 1619 N N . PRO A 1 205 ? -13.844 12.185 12.191 1.00 77.06 205 PRO A N 1
ATOM 1620 C CA . PRO A 1 205 ? -15.185 11.637 12.387 1.00 77.06 205 PRO A CA 1
ATOM 1621 C C . PRO A 1 205 ? -16.259 12.351 11.554 1.00 77.06 205 PRO A C 1
ATOM 1623 O O . PRO A 1 205 ? -16.061 13.537 11.194 1.00 77.06 205 PRO A O 1
#

Foldseek 3Di:
DPPVVVVVVVVVVVVVVVVVVVVPPPPPPQFWDKFFPFLDDQFFWQAAVLRFQDPLFKTKIWTQFDLVLFPQQDFNRNGGHNDRCVVTDTQWTWMFTARVDPPVFPGGQKIKIKGPQWIKMKMATPVQVCVLCVVVGDGSVNQVPHPRIWIWTFRIKIKMFRPPRHHPWTKIWMWTWGATPVGWTWIWTWIDTPNDIDIDIDTHD

Radius of gyration: 25.81 Å; Cα contacts (8 Å, |Δi|>4): 445; chains: 1; bounding box: 74×47×74 Å

Solvent-accessible surface area (backbone atoms only — not comparable to full-atom values): 10930 Å² total; per-residue (Å²): 139,64,71,69,62,56,52,53,53,53,53,52,53,50,50,52,52,52,54,51,55,65,72,63,54,80,77,73,73,82,64,63,34,76,44,78,53,56,33,72,57,50,42,49,47,58,40,33,75,94,47,75,52,42,60,74,57,43,30,51,39,44,27,41,26,60,74,91,66,54,58,69,85,44,48,48,34,70,34,68,37,87,82,64,47,83,83,43,66,53,25,28,32,30,35,33,36,16,74,82,29,89,90,75,43,94,40,39,38,30,39,40,39,34,38,70,48,61,20,43,32,37,33,33,38,34,69,62,51,57,60,67,34,70,86,70,47,40,29,59,60,60,59,72,63,41,90,64,52,41,54,29,36,20,54,39,36,42,36,45,34,21,40,72,84,34,27,98,59,40,33,38,39,38,40,38,33,34,34,33,81,88,64,31,35,38,41,38,43,37,37,37,47,86,88,48,75,50,36,48,73,46,82,43,121